Protein 5VT9 (pdb70)

Organism: Toxoplasma gondii (NCBI:txid5811)

InterPro domains:
  IPR002048 EF-hand domain [PS50222] (145-180)
  IPR011992 EF-hand domain pair [SSF47473] (81-209)
  IPR049007 Myosin A tail domain interacting protein, EF-hand domain [PF21550] (72-142)
  IPR050230 Calmodulin/Myosin light chain/Troponin C-like [PTHR23048] (75-210)

Nearest PDB structures (foldseek):
  6tj5-assembly1_B  TM=9.692E-01  e=8.891E-22  Toxoplasma gondii
  6tj7-assembly1_B  TM=9.862E-01  e=6.949E-21  Toxoplasma gondii
  4r1e-assembly1_A  TM=9.480E-01  e=4.389E-13  Plasmodium falciparum 3D7
  6zn3-assembly2_E  TM=9.288E-01  e=8.035E-13  Plasmodium falciparum 3D7
  8a12-assembly1_B  TM=9.517E-01  e=3.229E-12  Plasmodium falciparum 3D7

CATH classification: 1.10.238.10 (+1 more: 1.10.238.10)

Radius of gyration: 21.49 Å; Cα contacts (8 Å, |Δi|>4): 483; chains: 4; bounding box: 43×40×65 Å

Sequence (331 aa):
MVEADEMYARFNARASGGKVSTGDAMILARQLGLAPSYADKQAFEEKSGDNLDYASFQKFVGTSTHPEDNIEDLVEAFAYFDVSKHGYLTRKQMGNILMTYGEPLTTEEFNALAAEYFTSDQIDYRQFCKAMLEKKTPFIIRAQAHIRRHLVDNNVSPATVQPAALEEMVEADEMYARFNARASGGKVSTGDAMILARQLGLAPSYADKQAFEEKSGDNLDYASFQKFVGTSTHPEDNIEDLVEAFAYFDVSKHGYLTRKQMGNILMTYGEPLTTEEFNALAAEYFTSDQIDYRQFCKAMLEATPFIIRAQAHIRRHLVDNNVSPATVQPA

B-factor: mean 26.99, std 10.69, range [11.88, 78.57]

Structure (mmCIF, N/CA/C/O backbone):
data_5VT9
#
_entry.id   5VT9
#
_cell.length_a   40.990
_cell.length_b   64.390
_cell.length_c   65.150
_cell.angle_alpha   90.00
_cell.angle_beta   97.72
_cell.angle_gamma   90.00
#
_symmetry.space_group_name_H-M   'P 1 21 1'
#
loop_
_entity.id
_entity.type
_entity.pdbx_description
1 polymer 'Myosin light chain TgMLC1'
2 polymer Myosin-A
3 water water
#
loop_
_atom_site.group_PDB
_atom_site.id
_atom_site.type_symbol
_atom_site.label_atom_id
_atom_site.label_alt_id
_atom_site.label_comp_id
_atom_site.label_asym_id
_atom_site.label_entity_id
_atom_site.label_seq_id
_atom_site.pdbx_PDB_ins_code
_atom_site.Cartn_x
_atom_site.Cartn_y
_atom_site.Cartn_z
_atom_site.occupancy
_atom_site.B_iso_or_equiv
_atom_site.auth_seq_id
_atom_site.auth_comp_id
_atom_site.auth_asym_id
_atom_site.auth_atom_id
_atom_site.pdbx_PDB_model_num
ATOM 1 N N . MET A 1 16 ? 24.796 14.804 61.416 1.00 55.89 77 MET A N 1
ATOM 2 C CA . MET A 1 16 ? 24.932 15.311 62.778 1.00 46.36 77 MET A CA 1
ATOM 3 C C . MET A 1 16 ? 25.014 14.154 63.767 1.00 51.13 77 MET A C 1
ATOM 4 O O . MET A 1 16 ? 24.661 13.020 63.446 1.00 55.67 77 MET A O 1
ATOM 9 N N . VAL A 1 17 ? 25.485 14.457 64.972 1.00 53.39 78 VAL A N 1
ATOM 10 C CA . VAL A 1 17 ? 25.600 13.480 66.049 1.00 35.22 78 VAL A CA 1
ATOM 11 C C . VAL A 1 17 ? 24.227 13.021 66.525 1.00 29.44 78 VAL A C 1
ATOM 12 O O . VAL A 1 17 ? 23.208 13.445 65.985 1.00 30.04 78 VAL A O 1
ATOM 16 N N . GLU A 1 18 ? 24.197 12.165 67.540 1.00 30.04 79 GLU A N 1
ATOM 17 C CA . GLU A 1 18 ? 22.929 11.726 68.106 1.00 27.93 79 GLU A CA 1
ATOM 18 C C . GLU A 1 18 ? 22.385 12.774 69.077 1.00 28.06 79 GLU A C 1
ATOM 19 O O . GLU A 1 18 ? 22.974 13.032 70.128 1.00 22.16 79 GLU A O 1
ATOM 25 N N . ALA A 1 19 ? 21.240 13.352 68.725 1.00 24.37 80 ALA A N 1
ATOM 26 C CA . ALA A 1 19 ? 20.721 14.529 69.420 1.00 25.25 80 ALA A CA 1
ATOM 27 C C . ALA A 1 19 ? 20.426 14.324 70.909 1.00 25.59 80 ALA A C 1
ATOM 28 O O . ALA A 1 19 ? 20.740 15.200 71.715 1.00 23.54 80 ALA A O 1
ATOM 30 N N . ASP A 1 20 ? 19.826 13.203 71.301 1.00 24.90 81 ASP A N 1
ATOM 31 C CA . ASP A 1 20 ? 19.493 13.049 72.718 1.00 27.63 81 ASP A CA 1
ATOM 32 C C . ASP A 1 20 ? 20.751 12.783 73.537 1.00 19.61 81 ASP A C 1
ATOM 33 O O . ASP A 1 20 ? 20.805 13.152 74.699 1.00 19.53 81 ASP A O 1
ATOM 38 N N . GLU A 1 21 ? 21.769 12.176 72.931 1.00 22.05 82 GLU A N 1
ATOM 39 C CA . GLU A 1 21 ? 23.062 12.020 73.608 1.00 23.94 82 GLU A CA 1
ATOM 40 C C . GLU A 1 21 ? 23.738 13.380 73.791 1.00 21.13 82 GLU A C 1
ATOM 41 O O . GLU A 1 21 ? 24.338 13.651 74.830 1.00 18.35 82 GLU A O 1
ATOM 47 N N . MET A 1 22 ? 23.654 14.223 72.768 1.00 18.91 83 MET A N 1
ATOM 48 C CA . MET A 1 22 ? 24.206 15.575 72.837 1.00 19.39 83 MET A CA 1
ATOM 49 C C . MET A 1 22 ? 23.580 16.362 73.992 1.00 19.68 83 MET A C 1
ATOM 50 O O . MET A 1 22 ? 24.265 17.047 74.762 1.00 18.00 83 MET A O 1
ATOM 55 N N . TYR A 1 23 ? 22.263 16.249 74.102 1.00 17.76 84 TYR A N 1
ATOM 56 C CA . TYR A 1 23 ? 21.500 16.941 75.130 1.00 17.95 84 TYR A CA 1
ATOM 57 C C . TYR A 1 23 ? 21.859 16.399 76.511 1.00 16.71 84 TYR A C 1
ATOM 58 O O . TYR A 1 23 ? 22.088 17.166 77.442 1.00 16.51 84 TYR A O 1
ATOM 67 N N . ALA A 1 24 ? 21.933 15.076 76.630 1.00 14.99 85 ALA A N 1
ATOM 68 C CA . ALA A 1 24 ? 22.243 14.424 77.904 1.00 15.83 85 ALA A CA 1
ATOM 69 C C . ALA A 1 24 ? 23.634 14.783 78.421 1.00 16.83 85 ALA A C 1
ATOM 70 O O . ALA A 1 24 ? 23.821 15.044 79.613 1.00 16.55 85 ALA A O 1
ATOM 72 N N . ARG A 1 25 ? 24.610 14.788 77.524 1.00 18.13 86 ARG A N 1
ATOM 73 C CA . ARG A 1 25 ? 25.982 15.058 77.922 1.00 17.13 86 ARG A CA 1
ATOM 74 C C . ARG A 1 25 ? 26.149 16.529 78.280 1.00 16.64 86 ARG A C 1
ATOM 75 O O . ARG A 1 25 ? 26.811 16.857 79.257 1.00 15.58 86 ARG A O 1
ATOM 83 N N . PHE A 1 26 ? 25.542 17.415 77.495 1.00 14.25 87 PHE A N 1
ATOM 84 C CA . PHE A 1 26 ? 25.563 18.837 77.821 1.00 16.18 87 PHE A CA 1
ATOM 85 C C . PHE A 1 26 ? 24.954 19.096 79.202 1.00 15.41 87 PHE A C 1
ATOM 86 O O . PHE A 1 26 ? 25.526 19.809 80.019 1.00 16.48 87 PHE A O 1
ATOM 94 N N . ASN A 1 27 ? 23.783 18.530 79.454 1.00 18.17 88 ASN A N 1
ATOM 95 C CA . ASN A 1 27 ? 23.087 18.808 80.700 1.00 16.75 88 ASN A CA 1
ATOM 96 C C . ASN A 1 27 ? 23.869 18.292 81.896 1.00 15.19 88 ASN A C 1
ATOM 97 O O . ASN A 1 27 ? 23.854 18.909 82.955 1.00 15.20 88 ASN A O 1
ATOM 102 N N . ALA A 1 28 ? 24.563 17.172 81.718 1.00 15.96 89 ALA A N 1
ATOM 103 C CA . ALA A 1 28 ? 25.329 16.575 82.801 1.00 19.18 89 ALA A CA 1
ATOM 104 C C . ALA A 1 28 ? 26.619 17.348 83.073 1.00 17.47 89 ALA A C 1
ATOM 105 O O . ALA A 1 28 ? 27.127 17.317 84.187 1.00 18.60 89 ALA A O 1
ATOM 107 N N . ARG A 1 29 ? 27.136 18.047 82.062 1.00 15.16 90 ARG A N 1
ATOM 108 C CA . ARG A 1 29 ? 28.399 18.776 82.194 1.00 16.14 90 ARG A CA 1
ATOM 109 C C . ARG A 1 29 ? 28.146 20.238 82.551 1.00 15.05 90 ARG A C 1
ATOM 110 O O . ARG A 1 29 ? 29.026 20.928 83.059 1.00 16.67 90 ARG A O 1
ATOM 118 N N . ALA A 1 30 ? 26.921 20.695 82.312 1.00 15.50 91 ALA A N 1
ATOM 119 C CA . ALA A 1 30 ? 26.601 22.107 82.431 1.00 15.57 91 ALA A CA 1
ATOM 120 C C . ALA A 1 30 ? 26.538 22.585 83.880 1.00 16.33 91 ALA A C 1
ATOM 121 O O . ALA A 1 30 ? 26.237 21.827 84.805 1.00 14.15 91 ALA A O 1
ATOM 123 N N . SER A 1 31 ? 26.846 23.863 84.048 1.00 16.29 92 SER A N 1
ATOM 124 C CA . SER A 1 31 ? 26.731 24.547 85.325 1.00 20.82 92 SER A CA 1
ATOM 125 C C . SER A 1 31 ? 26.052 25.867 85.028 1.00 21.15 92 SER A C 1
ATOM 126 O O . SER A 1 31 ? 26.543 26.651 84.224 1.00 19.47 92 SER A O 1
ATOM 129 N N . GLY A 1 32 ? 24.898 26.104 85.637 1.00 22.75 93 GLY A N 1
ATOM 130 C CA . GLY A 1 32 ? 24.133 27.289 85.304 1.00 23.30 93 GLY A CA 1
ATOM 131 C C . GLY A 1 32 ? 23.684 27.264 83.852 1.00 23.10 93 GLY A C 1
ATOM 132 O O . GLY A 1 32 ? 23.522 28.307 83.220 1.00 25.37 93 GLY A O 1
ATOM 133 N N . GLY A 1 33 ? 23.511 26.063 83.312 1.00 19.97 94 GLY A N 1
ATOM 134 C CA . GLY A 1 33 ? 23.005 25.901 81.960 1.00 21.14 94 GLY A CA 1
ATOM 135 C C . GLY A 1 33 ? 24.014 26.234 80.876 1.00 20.33 94 GLY A C 1
ATOM 136 O O . GLY A 1 33 ? 23.638 26.453 79.733 1.00 21.96 94 GLY A O 1
ATOM 137 N N . LYS A 1 34 ? 25.296 26.277 81.230 1.00 16.55 95 LYS A N 1
ATOM 138 C CA . LYS A 1 34 ? 26.337 26.572 80.251 1.00 18.38 95 LYS A CA 1
ATOM 139 C C . LYS A 1 34 ? 27.529 25.640 80.421 1.00 20.56 95 LYS A C 1
ATOM 140 O O . LYS A 1 34 ? 27.738 25.073 81.495 1.00 17.78 95 LYS A O 1
ATOM 146 N N . VAL A 1 35 ? 28.278 25.444 79.340 1.00 17.53 96 VAL A N 1
ATOM 147 C CA . VA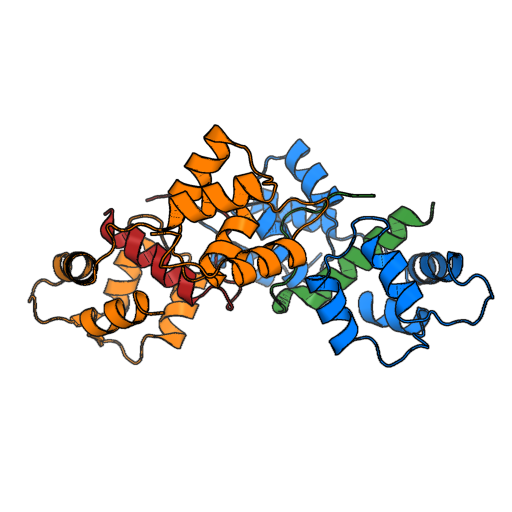L A 1 35 ? 29.545 24.731 79.401 1.00 15.21 96 VAL A CA 1
ATOM 148 C C . VAL A 1 35 ? 30.612 25.571 78.718 1.00 20.63 96 VAL A C 1
ATOM 149 O O . VAL A 1 35 ? 30.328 26.301 77.770 1.00 19.29 96 VAL A O 1
ATOM 153 N N . SER A 1 36 ? 31.844 25.470 79.198 1.00 18.95 97 SER A N 1
ATOM 154 C CA . SER A 1 36 ? 32.949 26.175 78.563 1.00 18.81 97 SER A CA 1
ATOM 155 C C . SER A 1 36 ? 33.281 25.536 77.224 1.00 18.31 97 SER A C 1
ATOM 156 O O . SER A 1 36 ? 32.912 24.395 76.959 1.00 15.47 97 SER A O 1
ATOM 159 N N . THR A 1 37 ? 33.999 26.271 76.386 1.00 17.70 98 THR A N 1
ATOM 160 C CA . THR A 1 37 ? 34.402 25.741 75.094 1.00 19.45 98 THR A CA 1
ATOM 161 C C . THR A 1 37 ? 35.399 24.610 75.302 1.00 18.57 98 THR A C 1
ATOM 162 O O . THR A 1 37 ? 35.490 23.705 74.482 1.00 19.50 98 THR A O 1
ATOM 166 N N . GLY A 1 38 ? 36.125 24.651 76.418 1.00 17.32 99 GLY A N 1
ATOM 167 C CA . GLY A 1 38 ? 37.026 23.569 76.774 1.00 18.34 99 GLY A CA 1
ATOM 168 C C . GLY A 1 38 ? 36.258 22.275 76.990 1.00 16.77 99 GLY A C 1
ATOM 169 O O . GLY A 1 38 ? 36.642 21.207 76.498 1.00 16.91 99 GLY A O 1
ATOM 170 N N . ASP A 1 39 ? 35.148 22.364 77.712 1.00 15.43 100 ASP A N 1
ATOM 171 C CA . ASP A 1 39 ? 34.289 21.205 77.893 1.00 15.31 100 ASP A CA 1
ATOM 172 C C . ASP A 1 39 ? 33.549 20.863 76.605 1.00 14.25 100 ASP A C 1
ATOM 173 O O . ASP A 1 39 ? 33.295 19.695 76.330 1.00 14.72 100 ASP A O 1
ATOM 178 N N . ALA A 1 40 ? 33.207 21.873 75.814 1.00 14.40 101 ALA A N 1
ATOM 179 C CA . ALA A 1 40 ? 32.543 21.619 74.543 1.00 15.66 101 ALA A CA 1
ATOM 180 C C . ALA A 1 40 ? 33.421 20.731 73.668 1.00 15.84 101 ALA A C 1
ATOM 181 O O . ALA A 1 40 ? 32.917 19.858 72.965 1.00 15.16 101 ALA A O 1
ATOM 183 N N . MET A 1 41 ? 34.734 20.944 73.734 1.00 16.45 102 MET A N 1
ATOM 184 C CA . MET A 1 41 ? 35.693 20.121 72.986 1.00 15.34 102 MET A CA 1
ATOM 185 C C . MET A 1 41 ? 35.637 18.663 73.408 1.00 15.03 102 MET A C 1
ATOM 186 O O . MET A 1 41 ? 35.610 17.765 72.568 1.00 16.03 102 MET A O 1
ATOM 191 N N . ILE A 1 42 ? 35.637 18.432 74.718 1.00 13.60 103 ILE A N 1
ATOM 192 C CA . ILE A 1 42 ? 35.543 17.080 75.255 1.00 13.81 103 ILE A CA 1
ATOM 193 C C . ILE A 1 42 ? 34.225 16.400 74.871 1.00 14.65 103 ILE A C 1
ATOM 194 O O . ILE A 1 42 ? 34.223 15.259 74.397 1.00 15.38 103 ILE A O 1
ATOM 199 N N . LEU A 1 43 ? 33.104 17.080 75.086 1.00 13.91 104 LEU A N 1
ATOM 200 C CA . LEU A 1 43 ? 31.804 16.488 74.762 1.00 13.14 104 LEU A CA 1
ATOM 201 C C . LEU A 1 43 ? 31.688 16.162 73.275 1.00 13.35 104 LEU A C 1
ATOM 202 O O . LEU A 1 43 ? 31.173 15.110 72.904 1.00 13.94 104 LEU A O 1
ATOM 207 N N . ALA A 1 44 ? 32.180 17.053 72.427 1.00 14.57 105 ALA A N 1
ATOM 208 C CA . ALA A 1 44 ? 32.159 16.807 70.986 1.00 12.59 105 ALA A CA 1
ATOM 209 C C . ALA A 1 44 ? 32.900 15.511 70.650 1.00 15.56 105 ALA A C 1
ATOM 210 O O . ALA A 1 44 ? 32.438 14.715 69.832 1.00 15.54 105 ALA A O 1
ATOM 212 N N . ARG A 1 45 ? 34.044 15.292 71.292 1.00 14.30 106 ARG A N 1
ATOM 213 C CA . ARG A 1 45 ? 34.812 14.066 71.086 1.00 17.35 106 ARG A CA 1
ATOM 214 C C . ARG A 1 45 ? 34.024 12.862 71.562 1.00 16.73 106 ARG A C 1
ATOM 215 O O . ARG A 1 45 ? 33.989 11.826 70.900 1.00 18.90 106 ARG A O 1
ATOM 223 N N . GLN A 1 46 ? 33.373 13.005 72.708 1.00 15.74 107 GLN A N 1
ATOM 224 C CA . GLN A 1 46 ? 32.593 11.915 73.262 1.00 14.67 107 GLN A CA 1
ATOM 225 C C . GLN A 1 46 ? 31.435 11.579 72.329 1.00 15.08 107 GLN A C 1
ATOM 226 O O . GLN A 1 46 ? 31.051 10.422 72.193 1.00 19.33 107 GLN A O 1
ATOM 232 N N . LEU A 1 47 ? 30.916 12.600 71.662 1.00 15.00 108 LEU A N 1
ATOM 233 C CA . LEU A 1 47 ? 29.814 12.426 70.723 1.00 17.52 108 LEU A CA 1
ATOM 234 C C . LEU A 1 47 ? 30.265 11.819 69.400 1.00 20.18 108 LEU A C 1
ATOM 235 O O . LEU A 1 47 ? 29.427 11.498 68.552 1.00 17.68 108 LEU A O 1
ATOM 240 N N . GLY A 1 48 ? 31.578 11.677 69.224 1.00 20.00 109 GLY A N 1
ATOM 241 C CA . GLY A 1 48 ? 32.138 11.044 68.038 1.00 17.51 109 GLY A CA 1
ATOM 242 C C . GLY A 1 48 ? 32.732 11.988 67.007 1.00 20.90 109 GLY A C 1
ATOM 243 O O . GLY A 1 48 ? 32.998 11.570 65.883 1.00 20.31 109 GLY A O 1
ATOM 244 N N . LEU A 1 49 ? 32.957 13.246 67.376 1.00 17.89 110 LEU A N 1
ATOM 245 C CA . LEU A 1 49 ? 33.573 14.205 66.463 1.00 15.69 110 LEU A CA 1
ATOM 246 C C . LEU A 1 49 ? 35.031 14.482 66.790 1.00 16.71 110 LEU A C 1
ATOM 247 O O . LEU A 1 49 ? 35.511 14.148 67.867 1.00 17.35 110 LEU A O 1
ATOM 252 N N . ALA A 1 50 ? 35.714 15.115 65.842 1.00 16.79 111 ALA A N 1
ATOM 253 C CA . ALA A 1 50 ? 37.128 15.446 65.980 1.00 18.09 111 ALA A CA 1
ATOM 254 C C . ALA A 1 50 ? 37.365 16.928 65.741 1.00 15.53 111 ALA A C 1
ATOM 255 O O . ALA A 1 50 ? 37.970 17.304 64.736 1.00 15.42 111 ALA A O 1
ATOM 257 N N . PRO A 1 51 ? 36.892 17.781 66.671 1.00 16.09 112 PRO A N 1
ATOM 258 C CA . PRO A 1 51 ? 37.218 19.207 66.612 1.00 15.27 112 PRO A CA 1
ATOM 259 C C . PRO A 1 51 ? 38.711 19.452 66.762 1.00 15.90 112 PRO A C 1
ATOM 260 O O . PRO A 1 51 ? 39.365 18.760 67.546 1.00 16.79 112 PRO A O 1
ATOM 264 N N . SER A 1 52 ? 39.237 20.424 66.027 1.00 16.78 113 SER A N 1
ATOM 265 C CA . SER A 1 52 ? 40.617 20.862 66.205 1.00 18.32 113 SER A CA 1
ATOM 266 C C . SER A 1 52 ? 40.644 22.003 67.220 1.00 19.31 113 SER A C 1
ATOM 267 O O . SER A 1 52 ? 39.612 22.600 67.521 1.00 18.32 113 SER A O 1
ATOM 270 N N . TYR A 1 53 ? 41.814 22.300 67.767 1.00 16.69 114 TYR A N 1
ATOM 271 C CA . TYR A 1 53 ? 41.946 23.458 68.632 1.00 15.39 114 TYR A CA 1
ATOM 272 C C . TYR A 1 53 ? 41.689 24.747 67.846 1.00 19.17 114 TYR A C 1
ATOM 273 O O . TYR A 1 53 ? 41.229 25.741 68.405 1.00 20.77 114 TYR A O 1
ATOM 282 N N . ALA A 1 54 ? 41.956 24.724 66.545 1.00 19.85 115 ALA A N 1
ATOM 283 C CA . ALA A 1 54 ? 41.646 25.868 65.699 1.00 22.09 115 ALA A CA 1
ATOM 284 C C . ALA A 1 54 ? 40.137 26.092 65.648 1.00 21.45 115 ALA A C 1
ATOM 285 O O . ALA A 1 54 ? 39.679 27.233 65.613 1.00 21.53 115 ALA A O 1
ATOM 287 N N . ASP A 1 55 ? 39.372 25.003 65.653 1.00 18.96 116 ASP A N 1
ATOM 288 C CA . ASP A 1 55 ? 37.909 25.094 65.679 1.00 19.50 116 ASP A CA 1
ATOM 289 C C . ASP A 1 55 ? 37.453 25.753 66.974 1.00 21.28 116 ASP A C 1
ATOM 290 O O . ASP A 1 55 ? 36.497 26.532 66.990 1.00 20.99 116 ASP A O 1
ATOM 295 N N . LYS A 1 56 ? 38.132 25.408 68.065 1.00 21.07 117 LYS A N 1
ATOM 296 C CA . LYS A 1 56 ? 37.833 25.965 69.375 1.00 18.28 117 LYS A CA 1
ATOM 297 C C . LYS A 1 56 ? 38.102 27.463 69.399 1.00 22.27 117 LYS A C 1
ATOM 298 O O . LYS A 1 56 ? 37.277 28.245 69.863 1.00 24.49 117 LYS A O 1
ATOM 304 N N . GLN A 1 57 ? 39.262 27.858 68.893 1.00 22.12 118 GLN A N 1
ATOM 305 C CA . GLN A 1 57 ? 39.641 29.262 68.887 1.00 26.02 118 GLN A CA 1
ATOM 306 C C . GLN A 1 57 ? 38.717 30.064 67.978 1.00 26.21 118 GLN A C 1
ATOM 307 O O . GLN A 1 57 ? 38.312 31.173 68.324 1.00 27.14 118 GLN A O 1
ATOM 313 N N . ALA A 1 58 ? 38.387 29.492 66.822 1.00 23.15 119 ALA A N 1
ATOM 314 C CA . ALA A 1 58 ? 37.525 30.149 65.851 1.00 22.89 119 ALA A CA 1
ATOM 315 C C . ALA A 1 58 ? 36.171 30.437 66.477 1.00 26.39 119 ALA A C 1
ATOM 316 O O . ALA A 1 58 ? 35.634 31.533 66.344 1.00 26.24 119 ALA A O 1
ATOM 318 N N . PHE A 1 59 ? 35.633 29.444 67.175 1.00 22.60 120 PHE A N 1
ATOM 319 C CA . PHE A 1 59 ? 34.325 29.570 67.794 1.00 23.52 120 PHE A CA 1
ATOM 320 C C . PHE A 1 59 ? 34.327 30.554 68.959 1.00 26.44 120 PHE A C 1
ATOM 321 O O . PHE A 1 59 ? 33.359 31.284 69.172 1.00 28.26 120 PHE A O 1
ATOM 329 N N . GLU A 1 60 ? 35.406 30.559 69.728 1.00 26.13 121 GLU A N 1
ATOM 330 C CA . GLU A 1 60 ? 35.529 31.487 70.843 1.00 26.83 121 GLU A CA 1
ATOM 331 C C . GLU A 1 60 ? 35.546 32.926 70.340 1.00 32.21 121 GLU A C 1
ATOM 332 O O . GLU A 1 60 ? 34.941 33.801 70.948 1.00 29.69 121 GLU A O 1
ATOM 338 N N . GLU A 1 61 ? 36.230 33.168 69.226 1.00 34.07 122 GLU A N 1
ATOM 339 C CA . GLU A 1 61 ? 36.292 34.516 68.669 1.00 36.17 122 GLU A CA 1
ATOM 340 C C . GLU A 1 61 ? 34.926 34.931 68.130 1.00 33.47 122 GLU A C 1
ATOM 341 O O . GLU A 1 61 ? 34.570 36.106 68.147 1.00 38.43 122 GLU A O 1
ATOM 347 N N . LYS A 1 62 ? 34.156 33.944 67.686 1.00 29.06 123 LYS A N 1
ATOM 348 C CA . LYS A 1 62 ? 32.819 34.165 67.159 1.00 29.64 123 LYS A CA 1
ATOM 349 C C . LYS A 1 62 ? 31.753 34.303 68.253 1.00 35.84 123 LYS A C 1
ATOM 350 O O . LYS A 1 62 ? 30.914 35.203 68.185 1.00 36.86 123 LYS A O 1
ATOM 356 N N . SER A 1 63 ? 31.793 33.424 69.258 1.00 32.71 124 SER A N 1
ATOM 357 C CA . SER A 1 63 ? 30.672 33.275 70.194 1.00 33.65 124 SER A CA 1
ATOM 358 C C . SER A 1 63 ? 31.049 33.205 71.678 1.00 30.12 124 SER A C 1
ATOM 359 O O . SER A 1 63 ? 30.199 32.909 72.518 1.00 35.66 124 SER A O 1
ATOM 362 N N . GLY A 1 64 ? 32.304 33.474 72.011 1.00 28.90 125 GLY A N 1
ATOM 363 C CA . GLY A 1 64 ? 32.723 33.473 73.403 1.00 29.88 125 GLY A CA 1
ATOM 364 C C . GLY A 1 64 ? 33.075 32.079 73.895 1.00 30.40 125 GLY A C 1
ATOM 365 O O . GLY A 1 64 ? 33.009 31.111 73.135 1.00 29.43 125 GLY A O 1
ATOM 366 N N . ASP A 1 65 ? 33.449 31.969 75.165 1.00 30.69 126 ASP A N 1
ATOM 367 C CA . ASP A 1 65 ? 33.930 30.697 75.694 1.00 25.57 126 ASP A CA 1
ATOM 368 C C . ASP A 1 65 ? 32.971 30.079 76.710 1.00 25.29 126 ASP A C 1
ATOM 369 O O . ASP A 1 65 ? 33.347 29.148 77.413 1.00 26.57 126 ASP A O 1
ATOM 374 N N . ASN A 1 66 ? 31.747 30.600 76.783 1.00 24.38 127 ASN A N 1
ATOM 375 C CA . ASN A 1 66 ? 30.696 30.021 77.630 1.00 25.45 127 ASN A CA 1
ATOM 376 C C . ASN A 1 66 ? 29.378 29.830 76.879 1.00 24.94 127 ASN A C 1
ATOM 377 O O . ASN A 1 66 ? 28.681 30.792 76.563 1.00 28.43 127 ASN A O 1
ATOM 382 N N . LEU A 1 67 ? 29.035 28.569 76.630 1.00 23.20 128 LEU A N 1
ATOM 383 C CA . LEU A 1 67 ? 27.976 28.210 75.694 1.00 22.21 128 LEU A CA 1
ATOM 384 C C . LEU A 1 67 ? 26.710 27.695 76.362 1.00 23.23 128 LEU A C 1
ATOM 385 O O . LEU A 1 67 ? 26.764 26.755 77.155 1.00 22.07 128 LEU A O 1
ATOM 390 N N . ASP A 1 68 ? 25.569 28.284 76.014 1.00 21.66 129 ASP A N 1
ATOM 391 C CA . ASP A 1 68 ? 24.287 27.674 76.337 1.00 22.91 129 ASP A CA 1
ATOM 392 C C . ASP A 1 68 ? 24.082 26.526 75.355 1.00 18.97 129 ASP A C 1
ATOM 393 O O . ASP A 1 68 ? 24.927 26.296 74.496 1.00 19.31 129 ASP A O 1
ATOM 398 N N . TYR A 1 69 ? 22.987 25.791 75.476 1.00 19.27 130 TYR A N 1
ATOM 399 C CA . TYR A 1 69 ? 22.849 24.568 74.692 1.00 20.36 130 TYR A CA 1
ATOM 400 C C . TYR A 1 69 ? 22.775 24.859 73.194 1.00 21.82 130 TYR A C 1
ATOM 401 O O . TYR A 1 69 ? 23.321 24.103 72.392 1.00 19.44 130 TYR A O 1
ATOM 410 N N . ALA A 1 70 ? 22.125 25.959 72.826 1.00 18.30 131 ALA A N 1
ATOM 411 C CA . ALA A 1 70 ? 22.002 26.340 71.423 1.00 21.05 131 ALA A CA 1
ATOM 412 C C . ALA A 1 70 ? 23.371 26.590 70.797 1.00 20.99 131 ALA A C 1
ATOM 413 O O . ALA A 1 70 ? 23.648 26.156 69.670 1.00 21.81 131 ALA A O 1
ATOM 415 N N . SER A 1 71 ? 24.225 27.298 71.524 1.00 21.33 132 SER A N 1
ATOM 416 C CA . SER A 1 71 ? 25.564 27.600 71.026 1.00 21.18 132 SER A CA 1
ATOM 417 C C . SER A 1 71 ? 26.435 26.355 71.038 1.00 21.33 132 SER A C 1
ATOM 418 O O . SER A 1 71 ? 27.283 26.195 70.171 1.00 20.82 132 SER A O 1
ATOM 421 N N . PHE A 1 72 ? 26.230 25.478 72.018 1.00 21.44 133 PHE A N 1
ATOM 422 C CA . PHE A 1 72 ? 26.927 24.196 72.038 1.00 19.84 133 PHE A CA 1
ATOM 423 C C . PHE A 1 72 ? 26.579 23.376 70.793 1.00 21.79 133 PHE A C 1
ATOM 424 O O . PHE A 1 72 ? 27.462 22.809 70.148 1.00 20.03 133 PHE A O 1
ATOM 432 N N . GLN A 1 73 ? 25.295 23.317 70.450 1.00 17.97 134 GLN A N 1
ATOM 433 C CA . GLN A 1 73 ? 24.869 22.621 69.236 1.00 22.49 134 GLN A CA 1
ATOM 434 C C . GLN A 1 73 ? 25.567 23.176 68.012 1.00 16.87 134 GLN A C 1
ATOM 435 O O . GLN A 1 73 ? 25.927 22.430 67.104 1.00 21.53 134 GLN A O 1
ATOM 441 N N . LYS A 1 74 ? 25.743 24.491 67.981 1.00 19.87 135 LYS A N 1
ATOM 442 C CA . LYS A 1 74 ? 26.365 25.138 66.835 1.00 21.98 135 LYS A CA 1
ATOM 443 C C . LYS A 1 74 ? 27.848 24.783 66.779 1.00 26.94 135 LYS A C 1
ATOM 444 O O . LYS A 1 74 ? 28.400 24.557 65.702 1.00 22.82 135 LYS A O 1
ATOM 450 N N . PHE A 1 75 ? 28.492 24.722 67.941 1.00 20.93 136 PHE A N 1
ATOM 451 C CA . PHE A 1 75 ? 29.908 24.374 67.985 1.00 22.65 136 PHE A CA 1
ATOM 452 C C . PHE A 1 75 ? 30.124 22.945 67.508 1.00 22.30 136 PHE A C 1
ATOM 453 O O . PHE A 1 75 ? 31.053 22.666 66.741 1.00 25.95 136 PHE A O 1
ATOM 461 N N . VAL A 1 76 ? 29.282 22.039 67.991 1.00 19.15 137 VAL A N 1
ATOM 462 C CA . VAL A 1 76 ? 29.331 20.650 67.561 1.00 20.88 137 VAL A CA 1
ATOM 463 C C . VAL A 1 76 ? 29.178 20.601 66.032 1.00 28.55 137 VAL A C 1
ATOM 464 O O . VAL A 1 76 ? 29.883 19.854 65.346 1.00 19.44 137 VAL A O 1
ATOM 468 N N . GLY A 1 77 ? 28.278 21.430 65.508 1.00 24.29 138 GLY A N 1
ATOM 469 C CA . GLY A 1 77 ? 28.122 21.599 64.072 1.00 25.95 138 GLY A CA 1
ATOM 470 C C . GLY A 1 77 ? 29.411 21.924 63.323 1.00 24.72 138 GLY A C 1
ATOM 471 O O . GLY A 1 77 ? 29.740 21.275 62.328 1.00 31.29 138 GLY A O 1
ATOM 472 N N . THR A 1 78 ? 30.152 22.923 63.791 1.00 29.30 139 THR A N 1
ATOM 473 C CA . THR A 1 78 ? 31.388 23.331 63.115 1.00 27.86 139 THR A CA 1
ATOM 474 C C . THR A 1 78 ? 32.495 22.288 63.252 1.00 29.49 139 THR A C 1
ATOM 475 O O . THR A 1 78 ? 33.558 22.420 62.637 1.00 28.75 139 THR A O 1
ATOM 479 N N . SER A 1 79 ? 32.249 21.257 64.054 1.00 23.63 140 SER A N 1
ATOM 480 C CA . SER A 1 79 ? 33.261 20.255 64.358 1.00 27.87 140 SER A CA 1
ATOM 481 C C . SER A 1 79 ? 33.058 18.964 63.565 1.00 25.40 140 SER A C 1
ATOM 482 O O . SER A 1 79 ? 33.814 18.011 63.733 1.00 24.62 140 SER A O 1
ATOM 485 N N . THR A 1 80 ? 32.052 18.935 62.690 1.00 22.03 141 THR A N 1
ATOM 486 C CA . THR A 1 80 ? 31.703 17.705 61.978 1.00 18.90 141 THR A CA 1
ATOM 487 C C . THR A 1 80 ? 32.724 17.314 60.904 1.00 17.75 141 THR A C 1
ATOM 488 O O . THR A 1 80 ? 32.934 16.131 60.657 1.00 22.58 141 THR A O 1
ATOM 492 N N . HIS A 1 81 ? 33.329 18.310 60.268 1.00 19.77 142 HIS A N 1
ATOM 493 C CA . HIS A 1 81 ? 34.331 18.098 59.216 1.00 20.74 142 HIS A CA 1
ATOM 494 C C . HIS A 1 81 ? 33.992 16.960 58.252 1.00 23.21 142 HIS A C 1
ATOM 495 O O . HIS A 1 81 ? 34.751 16.005 58.117 1.00 20.87 142 HIS A O 1
ATOM 502 N N . PRO A 1 82 ? 32.853 17.071 57.558 1.00 22.07 143 PRO A N 1
ATOM 503 C CA . PRO A 1 82 ? 32.456 16.043 56.587 1.00 22.44 143 PRO A CA 1
ATOM 504 C C . PRO A 1 82 ? 33.494 15.847 55.477 1.00 24.70 143 PRO A C 1
ATOM 505 O O . PRO A 1 82 ? 33.495 14.819 54.804 1.00 28.57 143 PRO A O 1
ATOM 509 N N . GLU A 1 83 ? 34.381 16.821 55.308 1.00 25.17 144 GLU A N 1
ATOM 510 C CA . GLU A 1 83 ? 35.397 16.756 54.260 1.00 29.50 144 GLU A CA 1
ATOM 511 C C . GLU A 1 83 ? 36.537 15.780 54.586 1.00 27.45 144 GLU A C 1
ATOM 512 O O . GLU A 1 83 ? 37.343 15.461 53.712 1.00 25.70 144 GLU A O 1
ATOM 518 N N . ASP A 1 84 ? 36.613 15.324 55.838 1.00 24.34 145 ASP A N 1
ATOM 519 C CA . ASP A 1 84 ? 37.619 14.334 56.233 1.00 23.75 145 ASP A CA 1
ATOM 520 C C . ASP A 1 84 ? 37.599 13.133 55.295 1.00 24.04 145 ASP A C 1
ATOM 521 O O . ASP A 1 84 ? 36.547 12.562 55.023 1.00 22.21 145 ASP A O 1
ATOM 526 N N . ASN A 1 85 ? 38.779 12.760 54.812 1.00 22.19 146 ASN A N 1
ATOM 527 C CA . ASN A 1 85 ? 38.924 11.686 53.838 1.00 25.14 146 ASN A CA 1
ATOM 528 C C . ASN A 1 85 ? 40.209 10.914 54.087 1.00 22.22 146 ASN A C 1
ATOM 529 O O . ASN A 1 85 ? 41.259 11.508 54.306 1.00 22.81 146 ASN A O 1
ATOM 534 N N . ILE A 1 86 ? 40.128 9.589 54.057 1.00 20.30 147 ILE A N 1
ATOM 535 C CA . ILE A 1 86 ? 41.279 8.769 54.388 1.00 27.30 147 ILE A CA 1
ATOM 536 C C . ILE A 1 86 ? 42.483 9.105 53.501 1.00 26.89 147 ILE A C 1
ATOM 537 O O . ILE A 1 86 ? 43.620 9.110 53.967 1.00 24.34 147 ILE A O 1
ATOM 542 N N . GLU A 1 87 ? 42.245 9.424 52.234 1.00 25.05 148 GLU A N 1
ATOM 543 C CA . GLU A 1 87 ? 43.356 9.647 51.323 1.00 28.36 148 GLU A CA 1
ATOM 544 C C . GLU A 1 87 ? 44.117 10.921 51.666 1.00 27.00 148 GLU A C 1
ATOM 545 O O . GLU A 1 87 ? 45.339 10.949 51.583 1.00 24.89 148 GLU A O 1
ATOM 551 N N . ASP A 1 88 ? 43.410 11.967 52.073 1.00 21.98 149 ASP A N 1
ATOM 552 C CA . ASP A 1 88 ? 44.080 13.181 52.509 1.00 23.34 149 ASP A CA 1
ATOM 553 C C . ASP A 1 88 ? 44.965 12.920 53.738 1.00 24.71 149 ASP A C 1
ATOM 554 O O . ASP A 1 88 ? 46.075 13.444 53.826 1.00 24.56 149 ASP A O 1
ATOM 559 N N . LEU A 1 89 ? 44.485 12.111 54.683 1.00 25.29 150 LEU A N 1
ATOM 560 C CA . LEU A 1 89 ? 45.288 11.806 55.875 1.00 26.47 150 LEU A CA 1
ATOM 561 C C . LEU A 1 89 ? 46.482 10.912 55.533 1.00 23.93 150 LEU A C 1
ATOM 562 O O . LEU A 1 89 ? 47.614 11.185 55.939 1.00 25.27 150 LEU A O 1
ATOM 567 N N . VAL A 1 90 ? 46.226 9.834 54.800 1.00 25.85 151 VAL A N 1
ATOM 568 C CA . VAL A 1 90 ? 47.288 8.900 54.436 1.00 29.10 151 VAL A CA 1
ATOM 569 C C . VAL A 1 90 ? 48.415 9.614 53.700 1.00 28.02 151 VAL A C 1
ATOM 570 O O . VAL A 1 90 ? 49.593 9.359 53.962 1.00 27.09 151 VAL A O 1
ATOM 574 N N . GLU A 1 91 ? 48.058 10.520 52.795 1.00 28.21 152 GLU A N 1
ATOM 575 C CA . GLU A 1 91 ? 49.055 11.185 51.965 1.00 32.11 152 GLU A CA 1
ATOM 576 C C . GLU A 1 91 ? 49.795 12.275 52.741 1.00 29.38 152 GLU A C 1
ATOM 577 O O . GLU A 1 91 ? 50.885 12.683 52.352 1.00 25.35 152 GLU A O 1
ATOM 583 N N . ALA A 1 92 ? 49.211 12.739 53.841 1.00 27.68 153 ALA A N 1
ATOM 584 C CA . ALA A 1 92 ? 49.903 13.692 54.706 1.00 26.39 153 ALA A CA 1
ATOM 585 C C . ALA A 1 92 ? 51.080 12.997 55.391 1.00 26.73 153 ALA A C 1
ATOM 586 O O . ALA A 1 92 ? 52.165 13.563 55.528 1.00 26.08 153 ALA A O 1
ATOM 588 N N . PHE A 1 93 ? 50.860 11.756 55.807 1.00 20.35 154 PHE A N 1
ATOM 589 C CA . PHE A 1 93 ? 51.915 10.957 56.402 1.00 23.17 154 PHE A CA 1
ATOM 590 C C . PHE A 1 93 ? 52.916 10.473 55.362 1.00 23.51 154 PHE A C 1
ATOM 591 O O . PHE A 1 93 ? 54.115 10.418 55.636 1.00 21.31 154 PHE A O 1
ATOM 599 N N . ALA A 1 94 ? 52.418 10.138 54.177 1.00 22.71 155 ALA A N 1
ATOM 600 C CA . ALA A 1 94 ? 53.256 9.662 53.077 1.00 23.08 155 ALA A CA 1
ATOM 601 C C . ALA A 1 94 ? 54.327 10.679 52.706 1.00 25.43 155 ALA A C 1
ATOM 602 O O . ALA A 1 94 ? 55.432 10.311 52.306 1.00 26.02 155 ALA A O 1
ATOM 604 N N . TYR A 1 95 ? 53.984 11.958 52.831 1.00 25.75 156 TYR A N 1
ATOM 605 C CA . TYR A 1 95 ? 54.908 13.054 52.556 1.00 27.05 156 TYR A CA 1
ATOM 606 C C . TYR A 1 95 ? 56.219 12.908 53.323 1.00 27.82 156 TYR A C 1
ATOM 607 O O . TYR A 1 95 ? 57.289 13.253 52.809 1.00 28.11 156 TYR A O 1
ATOM 616 N N . PHE A 1 96 ? 56.132 12.382 54.542 1.00 23.23 157 PHE A N 1
ATOM 617 C CA . PHE A 1 96 ? 57.302 12.181 55.393 1.00 27.22 157 PHE A CA 1
ATOM 618 C C . PHE A 1 96 ? 57.929 10.808 55.199 1.00 27.21 157 PHE A C 1
ATOM 619 O O . PHE A 1 96 ? 58.994 10.523 55.751 1.00 27.30 157 PHE A O 1
ATOM 627 N N . ASP A 1 97 ? 57.260 9.954 54.434 1.00 25.62 158 ASP A N 1
ATOM 628 C CA . ASP A 1 97 ? 57.815 8.651 54.088 1.00 23.30 158 ASP A CA 1
ATOM 629 C C . ASP A 1 97 ? 58.873 8.876 53.011 1.00 28.79 158 ASP A C 1
ATOM 630 O O . ASP A 1 97 ? 58.654 8.571 51.840 1.00 25.65 158 ASP A O 1
ATOM 635 N N . VAL A 1 98 ? 60.003 9.438 53.437 1.00 31.04 159 VAL A N 1
ATOM 636 C CA . VAL A 1 98 ? 61.094 9.848 52.554 1.00 38.48 159 VAL A CA 1
ATOM 637 C C . VAL A 1 98 ? 61.502 8.749 51.571 1.00 37.79 159 VAL A C 1
ATOM 638 O O . VAL A 1 98 ? 61.599 8.985 50.367 1.00 39.98 159 VAL A O 1
ATOM 642 N N . SER A 1 99 ? 61.736 7.550 52.095 1.00 39.60 160 SER A N 1
ATOM 643 C CA . SER A 1 99 ? 62.204 6.433 51.281 1.00 39.60 160 SER A CA 1
ATOM 644 C C . SER A 1 99 ? 61.061 5.560 50.762 1.00 36.43 160 SER A C 1
ATOM 645 O O . SER A 1 99 ? 61.297 4.458 50.270 1.00 38.76 160 SER A O 1
ATOM 648 N N . LYS A 1 100 ? 59.832 6.060 50.863 1.00 32.31 161 LYS A N 1
ATOM 649 C CA . LYS A 1 100 ? 58.653 5.372 50.327 1.00 31.33 161 LYS A CA 1
ATOM 650 C C . LYS A 1 100 ? 58.567 3.900 50.740 1.00 32.90 161 LYS A C 1
ATOM 651 O O . LYS A 1 100 ? 58.402 3.018 49.896 1.00 30.83 161 LYS A O 1
ATOM 657 N N . HIS A 1 101 ? 58.681 3.638 52.038 1.00 30.12 162 HIS A N 1
ATOM 658 C CA . HIS A 1 101 ? 58.578 2.277 52.559 1.00 29.04 162 HIS A CA 1
ATOM 659 C C . HIS A 1 101 ? 57.133 1.800 52.686 1.00 29.48 162 HIS A C 1
ATOM 660 O O . HIS A 1 101 ? 56.872 0.598 52.716 1.00 30.16 162 HIS A O 1
ATOM 667 N N . GLY A 1 102 ? 56.200 2.739 52.794 1.00 21.91 163 GLY A N 1
ATOM 668 C CA . GLY A 1 102 ? 54.820 2.398 53.094 1.00 26.19 163 GLY A CA 1
ATOM 669 C C . GLY A 1 102 ? 54.536 2.333 54.587 1.00 28.92 163 GLY A C 1
ATOM 670 O O . GLY A 1 102 ? 53.398 2.098 55.008 1.00 28.11 163 GLY A O 1
ATOM 671 N N . TYR A 1 103 ? 55.575 2.540 55.390 1.00 26.72 164 TYR A N 1
ATOM 672 C CA . TYR A 1 103 ? 55.431 2.605 56.844 1.00 25.11 164 TYR A CA 1
ATOM 673 C C . TYR A 1 103 ? 56.292 3.732 57.400 1.00 27.17 164 TYR A C 1
ATOM 674 O O . TYR A 1 103 ? 57.175 4.249 56.710 1.00 22.14 164 TYR A O 1
ATOM 683 N N . LEU A 1 104 ? 56.029 4.101 58.652 1.00 28.41 165 LEU A N 1
ATOM 684 C CA . LEU A 1 104 ? 56.869 5.046 59.375 1.00 24.25 165 LEU A CA 1
ATOM 685 C C . LEU A 1 104 ? 57.322 4.429 60.694 1.00 25.14 165 LEU A C 1
ATOM 686 O O . LEU A 1 104 ? 56.584 3.665 61.311 1.00 26.63 165 LEU A O 1
ATOM 691 N N . THR A 1 105 ? 58.547 4.742 61.103 1.00 26.60 166 THR A N 1
ATOM 692 C CA . THR A 1 105 ? 59.056 4.284 62.387 1.00 28.94 166 THR A CA 1
ATOM 693 C C . THR A 1 105 ? 58.377 5.046 63.514 1.00 30.43 166 THR A C 1
ATOM 694 O O . THR A 1 105 ? 57.749 6.077 63.280 1.00 27.39 166 THR A O 1
ATOM 698 N N . ARG A 1 106 ? 58.509 4.532 64.734 1.00 32.71 167 ARG A N 1
ATOM 699 C CA . ARG A 1 106 ? 57.977 5.205 65.906 1.00 30.64 167 ARG A CA 1
ATOM 700 C C . ARG A 1 106 ? 58.568 6.606 66.024 1.00 24.95 167 ARG A C 1
ATOM 701 O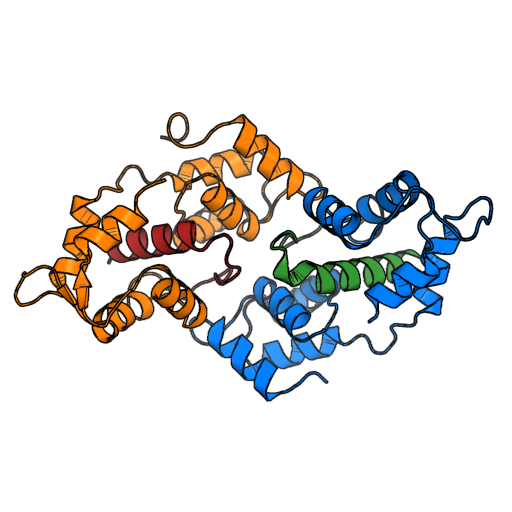 O . ARG A 1 106 ? 57.850 7.564 66.305 1.00 26.47 167 ARG A O 1
ATOM 709 N N . LYS A 1 107 ? 59.876 6.715 65.811 1.00 23.71 168 LYS A N 1
ATOM 710 C CA . LYS A 1 107 ? 60.550 8.011 65.742 1.00 29.13 168 LYS A CA 1
ATOM 711 C C . LYS A 1 107 ? 59.890 8.962 64.758 1.00 25.14 168 LYS A C 1
ATOM 712 O O . LYS A 1 107 ? 59.599 10.113 65.088 1.00 22.33 168 LYS A O 1
ATOM 718 N N . GLN A 1 108 ? 59.703 8.491 63.531 1.00 19.34 169 GLN A N 1
ATOM 719 C CA . GLN A 1 108 ? 59.119 9.320 62.489 1.00 21.36 169 GLN A CA 1
ATOM 720 C C . GLN A 1 108 ? 57.700 9.744 62.881 1.00 20.65 169 GLN A C 1
ATOM 721 O O . GLN A 1 108 ? 57.350 10.913 62.741 1.00 20.68 169 GLN A O 1
ATOM 727 N N . MET A 1 109 ? 56.897 8.804 63.379 1.00 20.27 170 MET A N 1
ATOM 728 C CA . MET A 1 109 ? 55.517 9.108 63.777 1.00 19.03 170 MET A CA 1
ATOM 729 C C . MET A 1 109 ? 55.514 10.136 64.903 1.00 16.88 170 MET A C 1
ATOM 730 O O . MET A 1 109 ? 54.783 11.129 64.862 1.00 17.70 170 MET A O 1
ATOM 735 N N . GLY A 1 110 ? 56.345 9.884 65.905 1.00 21.37 171 GLY A N 1
ATOM 736 C CA . GLY A 1 110 ? 56.519 10.804 67.011 1.00 17.71 171 GLY A CA 1
ATOM 737 C C . GLY A 1 110 ? 56.947 12.193 66.580 1.00 19.50 171 GLY A C 1
ATOM 738 O O . GLY A 1 110 ? 56.392 13.186 67.042 1.00 17.07 171 GLY A O 1
ATOM 739 N N . ASN A 1 111 ? 57.944 12.283 65.703 1.00 16.52 172 ASN A N 1
ATOM 740 C CA . ASN A 1 111 ? 58.425 13.582 65.265 1.00 18.72 172 ASN A CA 1
ATOM 741 C C . ASN A 1 111 ? 57.339 14.359 64.514 1.00 18.91 172 ASN A C 1
ATOM 742 O O . ASN A 1 111 ? 57.175 15.570 64.703 1.00 19.59 172 ASN A O 1
ATOM 747 N N . ILE A 1 112 ? 56.583 13.662 63.678 1.00 14.25 173 ILE A N 1
ATOM 748 C CA . ILE A 1 112 ? 55.526 14.306 62.912 1.00 14.84 173 ILE A CA 1
ATOM 749 C C . ILE A 1 112 ? 54.457 14.815 63.875 1.00 16.16 173 ILE A C 1
ATOM 750 O O . ILE A 1 112 ? 54.100 15.994 63.858 1.00 18.65 173 ILE A O 1
ATOM 755 N N . LEU A 1 113 ? 53.980 13.922 64.731 1.00 15.72 174 LEU A N 1
ATOM 756 C CA . LEU A 1 113 ? 52.805 14.197 65.561 1.00 12.18 174 LEU A CA 1
ATOM 757 C C . LEU A 1 11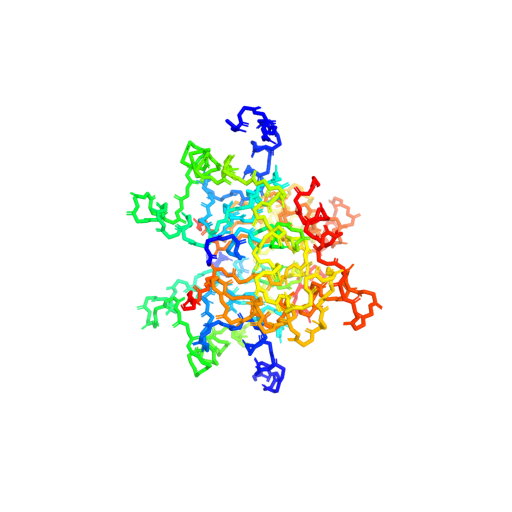3 ? 53.090 15.154 66.718 1.00 17.36 174 LEU A C 1
ATOM 758 O O . LEU A 1 113 ? 52.172 15.799 67.229 1.00 14.71 174 LEU A O 1
ATOM 763 N N . MET A 1 114 ? 54.353 15.253 67.127 1.00 16.27 175 MET A N 1
ATOM 764 C CA . MET A 1 114 ? 54.726 16.137 68.238 1.00 19.70 175 MET A CA 1
ATOM 765 C C . MET A 1 114 ? 55.439 17.409 67.807 1.00 19.93 175 MET A C 1
ATOM 766 O O . MET A 1 114 ? 55.812 18.213 68.648 1.00 23.19 175 MET A O 1
ATOM 771 N N . THR A 1 115 ? 55.612 17.602 66.503 1.00 21.35 176 THR A N 1
ATOM 772 C CA . THR A 1 115 ? 56.291 18.793 65.996 1.00 25.69 176 THR A CA 1
ATOM 773 C C . THR A 1 115 ? 55.360 19.648 65.143 1.00 24.76 176 THR A C 1
ATOM 774 O O . THR A 1 115 ? 55.355 20.873 65.259 1.00 30.11 176 THR A O 1
ATOM 778 N N . TYR A 1 116 ? 54.564 18.999 64.301 1.00 22.12 177 TYR A N 1
ATOM 779 C CA . TYR A 1 116 ? 53.743 19.697 63.310 1.00 19.50 177 TYR A CA 1
ATOM 780 C C . TYR A 1 116 ? 52.289 19.847 63.726 1.00 19.88 177 TYR A C 1
ATOM 781 O O . TYR A 1 116 ? 51.812 19.108 64.580 1.00 19.69 177 TYR A O 1
ATOM 790 N N . GLY A 1 117 ? 51.593 20.793 63.094 1.00 20.95 178 GLY A N 1
ATOM 791 C CA . GLY A 1 117 ? 50.153 20.947 63.252 1.00 18.65 178 GLY A CA 1
ATOM 792 C C . GLY A 1 117 ? 49.731 21.504 64.595 1.00 18.04 178 GLY A C 1
ATOM 793 O O . GLY A 1 117 ? 50.074 22.633 64.948 1.00 24.06 178 GLY A O 1
ATOM 794 N N . GLU A 1 118 ? 48.941 20.708 65.313 1.00 18.00 179 GLU A N 1
ATOM 795 C CA . GLU A 1 118 ? 48.592 20.956 66.702 1.00 17.48 179 GLU A CA 1
ATOM 796 C C . GLU A 1 118 ? 49.236 19.835 67.508 1.00 15.08 179 GLU A C 1
ATOM 797 O O . GLU A 1 118 ? 48.589 18.827 67.786 1.00 13.17 179 GLU A O 1
ATOM 803 N N . PRO A 1 119 ? 50.536 19.988 67.833 1.00 17.36 180 PRO A N 1
ATOM 804 C CA . PRO A 1 119 ? 51.365 18.894 68.350 1.00 16.01 180 PRO A CA 1
ATOM 805 C C . PRO A 1 119 ? 50.817 18.168 69.562 1.00 17.40 180 PRO A C 1
ATOM 806 O O . PRO A 1 119 ? 50.279 18.777 70.505 1.00 12.06 180 PRO A O 1
ATOM 810 N N . LEU A 1 120 ? 50.968 16.851 69.536 1.00 14.63 181 LEU A N 1
ATOM 811 C CA . LEU A 1 120 ? 50.614 16.044 70.686 1.00 14.44 181 LEU A CA 1
ATOM 812 C C . LEU A 1 120 ? 51.589 16.330 71.804 1.00 16.12 181 LEU A C 1
ATOM 813 O O . LEU A 1 120 ? 52.769 16.558 71.552 1.00 16.43 181 LEU A O 1
ATOM 818 N N . THR A 1 121 ? 51.090 16.323 73.036 1.00 15.59 182 THR A N 1
ATOM 819 C CA . THR A 1 121 ? 51.956 16.345 74.214 1.00 16.68 182 THR A CA 1
ATOM 820 C C . THR A 1 121 ? 52.578 14.964 74.392 1.00 19.31 182 THR A C 1
ATOM 821 O O . THR A 1 121 ? 52.132 14.002 73.782 1.00 15.43 182 THR A O 1
ATOM 825 N N . THR A 1 122 ? 53.596 14.840 75.237 1.00 19.29 183 THR A N 1
ATOM 826 C CA . THR A 1 122 ? 54.212 13.525 75.402 1.00 23.68 183 THR A CA 1
ATOM 827 C C . THR A 1 122 ? 53.210 12.586 76.078 1.00 18.07 183 THR A C 1
ATOM 828 O O . THR A 1 122 ? 53.186 11.394 75.788 1.00 21.42 183 THR A O 1
ATOM 832 N N . GLU A 1 123 ? 52.356 13.137 76.940 1.00 19.25 184 GLU A N 1
ATOM 833 C CA . GLU A 1 123 ? 51.262 12.385 77.542 1.00 17.92 184 GLU A CA 1
ATOM 834 C C . GLU A 1 123 ? 50.356 11.776 76.474 1.00 19.81 184 GLU A C 1
ATOM 835 O O . GLU A 1 123 ? 50.022 10.587 76.520 1.00 19.03 184 GLU A O 1
ATOM 841 N N . GLU A 1 124 ? 49.944 12.608 75.522 1.00 16.31 185 GLU A N 1
ATOM 842 C CA . GLU A 1 124 ? 49.068 12.160 74.443 1.00 16.61 185 GLU A CA 1
ATOM 843 C C . GLU A 1 124 ? 49.757 11.145 73.558 1.00 17.43 185 GLU A C 1
ATOM 844 O O . GLU A 1 124 ? 49.185 10.115 73.221 1.00 18.49 185 GLU A O 1
ATOM 850 N N . PHE A 1 125 ? 50.987 11.446 73.165 1.00 16.14 186 PHE A N 1
ATOM 851 C CA . PHE A 1 125 ? 51.708 10.537 72.288 1.00 20.98 186 PHE A CA 1
ATOM 852 C C . PHE A 1 125 ? 51.979 9.190 72.964 1.00 20.43 186 PHE A C 1
ATOM 853 O O . PHE A 1 125 ? 51.816 8.142 72.346 1.00 22.86 186 PHE A O 1
ATOM 861 N N . ASN A 1 126 ? 52.373 9.209 74.233 1.00 19.69 187 ASN A N 1
ATOM 862 C CA . ASN A 1 126 ? 52.645 7.962 74.939 1.00 21.57 187 ASN A CA 1
ATOM 863 C C . ASN A 1 126 ? 51.412 7.073 75.035 1.00 24.46 187 ASN A C 1
ATOM 864 O O . ASN A 1 126 ? 51.515 5.859 74.878 1.00 26.39 187 ASN A O 1
ATOM 869 N N . ALA A 1 127 ? 50.249 7.671 75.280 1.00 21.62 188 ALA A N 1
ATOM 870 C CA . ALA A 1 127 ? 48.998 6.921 75.292 1.00 24.17 188 ALA A CA 1
ATOM 871 C C . ALA A 1 127 ? 48.693 6.354 73.907 1.00 24.64 188 ALA A C 1
ATOM 872 O O . ALA A 1 127 ? 48.339 5.182 73.762 1.00 28.56 188 ALA A O 1
ATOM 874 N N . LEU A 1 128 ? 48.821 7.202 72.893 1.00 22.14 189 LEU A N 1
ATOM 875 C CA . LEU A 1 128 ? 48.567 6.798 71.516 1.00 24.14 189 LEU A CA 1
ATOM 876 C C . LEU A 1 128 ? 49.418 5.602 71.134 1.00 26.01 189 LEU A C 1
ATOM 877 O O . LEU A 1 128 ? 48.917 4.621 70.587 1.00 32.83 189 LEU A O 1
ATOM 882 N N . ALA A 1 129 ? 50.711 5.704 71.414 1.00 27.00 190 ALA A N 1
ATOM 883 C CA . ALA A 1 129 ? 51.668 4.667 71.055 1.00 34.34 190 ALA A CA 1
ATOM 884 C C . ALA A 1 129 ? 51.368 3.352 71.770 1.00 41.18 190 ALA A C 1
ATOM 885 O O . ALA A 1 129 ? 51.486 2.275 71.183 1.00 43.95 190 ALA A O 1
ATOM 887 N N . ALA A 1 130 ? 50.978 3.443 73.038 1.00 38.63 191 ALA A N 1
ATOM 888 C CA . ALA A 1 130 ? 50.664 2.257 73.826 1.00 40.07 191 ALA A CA 1
ATOM 889 C C . ALA A 1 130 ? 49.546 1.436 73.183 1.00 44.39 191 ALA A C 1
ATOM 890 O O . ALA A 1 130 ? 49.733 0.252 72.911 1.00 54.57 191 ALA A O 1
ATOM 892 N N . GLU A 1 131 ? 48.390 2.051 72.935 1.00 39.95 192 GLU A N 1
ATOM 893 C CA . GLU A 1 131 ? 47.282 1.321 72.322 1.00 47.25 192 GLU A CA 1
ATOM 894 C C . GLU A 1 131 ? 47.526 1.025 70.841 1.00 48.59 192 GLU A C 1
ATOM 895 O O . GLU A 1 131 ? 47.563 -0.136 70.435 1.00 53.83 192 GLU A O 1
ATOM 901 N N . TYR A 1 132 ? 47.700 2.073 70.041 1.00 46.70 193 TYR A N 1
ATOM 902 C CA . TYR A 1 132 ? 47.572 1.944 68.588 1.00 44.26 193 TYR A CA 1
ATOM 903 C C . TYR A 1 132 ? 48.844 1.574 67.814 1.00 46.77 193 TYR A C 1
ATOM 904 O O . TYR A 1 132 ? 48.742 1.052 66.706 1.00 53.91 193 TYR A O 1
ATOM 913 N N . PHE A 1 133 ? 50.026 1.834 68.367 1.00 47.78 194 PHE A N 1
ATOM 914 C CA . PHE A 1 133 ? 51.264 1.454 67.681 1.00 46.55 194 PHE A CA 1
ATOM 915 C C . PHE A 1 133 ? 51.661 0.041 68.067 1.00 65.59 194 PHE A C 1
ATOM 916 O O . PHE A 1 133 ? 51.353 -0.423 69.166 1.00 64.89 194 PHE A O 1
ATOM 924 N N . THR A 1 134 ? 52.356 -0.635 67.156 1.00 72.14 195 THR A N 1
ATOM 925 C CA . THR A 1 134 ? 52.638 -2.056 67.304 1.00 70.22 195 THR A CA 1
ATOM 926 C C . THR A 1 134 ? 54.126 -2.382 67.119 1.00 68.03 195 THR A C 1
ATOM 927 O O . THR A 1 134 ? 54.573 -3.467 67.495 1.00 69.60 195 THR A O 1
ATOM 931 N N . SER A 1 135 ? 54.899 -1.439 66.579 1.00 63.56 196 SER A N 1
ATOM 932 C CA . SER A 1 135 ? 56.297 -1.714 66.242 1.00 50.58 196 SER A CA 1
ATOM 933 C C . SER A 1 135 ? 57.074 -0.481 65.770 1.00 44.64 196 SER A C 1
ATOM 934 O O . SER A 1 135 ? 56.675 0.655 66.017 1.00 51.39 196 SER A O 1
ATOM 937 N N . ASP A 1 136 ? 58.192 -0.728 65.091 1.00 40.37 197 ASP A N 1
ATOM 938 C CA . ASP A 1 136 ? 58.959 0.314 64.415 1.00 43.13 197 ASP A CA 1
ATOM 939 C C . ASP A 1 136 ? 58.628 0.337 62.919 1.00 42.98 197 ASP A C 1
ATOM 940 O O . ASP A 1 136 ? 59.364 0.920 62.122 1.00 41.95 197 ASP A O 1
ATOM 945 N N . GLN A 1 137 ? 57.527 -0.318 62.550 1.00 39.06 198 GLN A N 1
ATOM 946 C CA . GLN A 1 137 ? 56.989 -0.257 61.193 1.00 36.08 198 GLN A CA 1
ATOM 947 C C . GLN A 1 137 ? 55.495 0.028 61.264 1.00 35.44 198 GLN A C 1
ATOM 948 O O . GLN A 1 137 ? 54.677 -0.867 61.054 1.00 37.10 198 GLN A O 1
ATOM 954 N N . ILE A 1 138 ? 55.139 1.268 61.578 1.00 31.39 199 ILE A N 1
ATOM 955 C CA . ILE A 1 138 ? 53.737 1.640 61.676 1.00 27.71 199 ILE A CA 1
ATOM 956 C C . ILE A 1 138 ? 53.157 1.840 60.276 1.00 28.36 199 ILE A C 1
ATOM 957 O O . ILE A 1 138 ? 53.551 2.753 59.545 1.00 24.45 199 ILE A O 1
ATOM 962 N N . ASP A 1 139 ? 52.229 0.963 59.905 1.00 28.37 200 ASP A N 1
ATOM 963 C CA . ASP A 1 139 ? 51.480 1.109 58.662 1.00 27.43 200 ASP A CA 1
ATOM 964 C C . ASP A 1 139 ? 50.556 2.308 58.807 1.00 24.50 200 ASP A C 1
ATOM 965 O O . ASP A 1 139 ? 49.491 2.190 59.408 1.00 24.57 20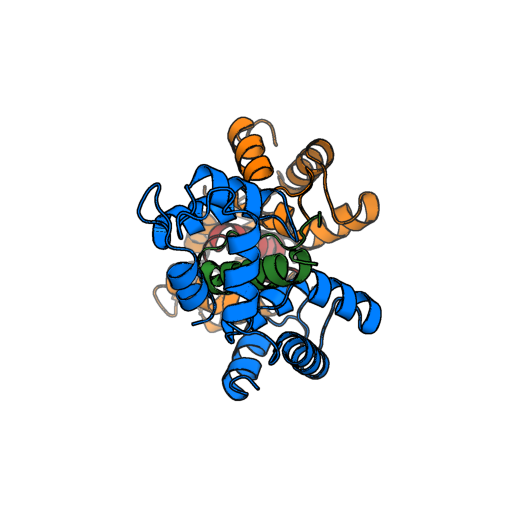0 ASP A O 1
ATOM 970 N N . TYR A 1 140 ? 50.942 3.456 58.257 1.00 24.96 201 TYR A N 1
ATOM 971 C CA . TYR A 1 140 ? 50.174 4.670 58.512 1.00 25.54 201 TYR A CA 1
ATOM 972 C C . TYR A 1 140 ? 48.836 4.673 57.784 1.00 25.32 201 TYR A C 1
ATOM 973 O O . TYR A 1 140 ? 47.910 5.347 58.220 1.00 23.56 201 TYR A O 1
ATOM 982 N N . ARG A 1 141 ? 48.713 3.924 56.691 1.00 26.13 202 ARG A N 1
ATOM 983 C CA . ARG A 1 141 ? 47.402 3.754 56.060 1.00 26.80 202 ARG A CA 1
ATOM 984 C C . ARG A 1 141 ? 46.411 3.129 57.043 1.00 23.88 202 ARG A C 1
ATOM 985 O O . ARG A 1 141 ? 45.328 3.673 57.287 1.00 23.74 202 ARG A O 1
ATOM 993 N N . GLN A 1 142 ? 46.781 1.987 57.610 1.00 25.49 203 GLN A N 1
ATOM 994 C CA . GLN A 1 142 ? 45.909 1.299 58.551 1.00 27.05 203 GLN A CA 1
ATOM 995 C C . GLN A 1 142 ? 45.714 2.104 59.831 1.00 27.45 203 GLN A C 1
ATOM 996 O O . GLN A 1 142 ? 44.680 2.001 60.488 1.00 24.62 203 GLN A O 1
ATOM 1002 N N . PHE A 1 143 ? 46.712 2.900 60.191 1.00 25.42 204 PHE A N 1
ATOM 1003 C CA . PHE A 1 143 ? 46.600 3.734 61.381 1.00 23.97 204 PHE A CA 1
ATOM 1004 C C . PHE A 1 143 ? 45.570 4.830 61.131 1.00 21.44 204 PHE A C 1
ATOM 1005 O O . PHE A 1 143 ? 44.698 5.067 61.964 1.00 21.40 204 PHE A O 1
ATOM 1013 N N . CYS A 1 144 ? 45.645 5.468 59.966 1.00 20.24 205 CYS A N 1
ATOM 1014 C CA . CYS A 1 144 ? 44.701 6.529 59.616 1.00 24.21 205 CYS A CA 1
ATOM 1015 C C . CYS A 1 144 ? 43.275 5.990 59.482 1.00 25.23 205 CYS A C 1
ATOM 1016 O O . CYS A 1 144 ? 42.321 6.659 59.867 1.00 23.50 205 CYS A O 1
ATOM 1019 N N . LYS A 1 145 ? 43.134 4.785 58.933 1.00 26.10 206 LYS A N 1
ATOM 1020 C CA . LYS A 1 145 ? 41.835 4.114 58.904 1.00 29.56 206 LYS A CA 1
ATOM 1021 C C . LYS A 1 145 ? 41.255 3.983 60.309 1.00 23.57 206 LYS A C 1
ATOM 1022 O O . LYS A 1 145 ? 40.089 4.304 60.536 1.00 26.47 206 LYS A O 1
ATOM 1028 N N . ALA A 1 146 ? 42.073 3.511 61.246 1.00 23.54 207 ALA A N 1
ATOM 1029 C CA . ALA A 1 146 ? 41.644 3.353 62.634 1.00 29.54 207 ALA A CA 1
ATOM 1030 C C . ALA A 1 146 ? 41.244 4.682 63.263 1.00 30.14 207 ALA A C 1
ATOM 1031 O O . ALA A 1 146 ? 40.258 4.758 64.001 1.00 30.72 207 ALA A O 1
ATOM 1033 N N . MET A 1 147 ? 42.020 5.727 62.987 1.00 26.47 208 MET A N 1
ATOM 1034 C CA . MET A 1 147 ? 41.758 7.035 63.571 1.00 23.71 208 MET A CA 1
ATOM 1035 C C . MET A 1 147 ? 40.467 7.634 63.033 1.00 26.22 208 MET A C 1
ATOM 1036 O O . MET A 1 147 ? 39.748 8.306 63.765 1.00 25.05 208 MET A O 1
ATOM 1041 N N . LEU A 1 148 ? 40.160 7.393 61.762 1.00 22.93 209 LEU A N 1
ATOM 1042 C CA . LEU A 1 148 ? 38.916 7.910 61.194 1.00 29.16 209 LEU A CA 1
ATOM 1043 C C . LEU A 1 148 ? 37.700 7.093 61.634 1.00 27.91 209 LEU A C 1
ATOM 1044 O O . LEU A 1 148 ? 36.572 7.575 61.569 1.00 34.12 209 LEU A O 1
ATOM 1049 N N . GLU A 1 149 ? 37.927 5.863 62.080 1.00 32.28 210 GLU A N 1
ATOM 1050 C CA . GLU A 1 149 ? 36.840 5.001 62.548 1.00 35.02 210 GLU A CA 1
ATOM 1051 C C . GLU A 1 149 ? 36.124 5.620 63.745 1.00 39.31 210 GLU A C 1
ATOM 1052 O O . GLU A 1 149 ? 34.927 5.400 63.949 1.00 47.10 210 GLU A O 1
ATOM 1058 N N . LYS B 2 4 ? 51.271 22.206 52.640 1.00 42.57 801 LYS C N 1
ATOM 1059 C CA . LYS B 2 4 ? 49.836 22.013 52.456 1.00 39.30 801 LYS C CA 1
ATOM 1060 C C . LYS B 2 4 ? 49.347 20.734 53.126 1.00 34.62 801 LYS C C 1
ATOM 1061 O O . LYS B 2 4 ? 48.168 20.384 53.031 1.00 27.12 801 LYS C O 1
ATOM 1067 N N . LYS B 2 5 ? 50.259 20.039 53.800 1.00 31.09 802 LYS C N 1
ATOM 1068 C CA . LYS B 2 5 ? 49.940 18.781 54.455 1.00 28.70 802 LYS C CA 1
ATOM 1069 C C . LYS B 2 5 ? 49.530 19.027 55.900 1.00 27.94 802 LYS C C 1
ATOM 1070 O O . LYS B 2 5 ? 48.897 18.179 56.533 1.00 25.23 802 LYS C O 1
ATOM 1076 N N . THR B 2 6 ? 49.879 20.204 56.410 1.00 26.75 803 THR C N 1
ATOM 1077 C CA . THR B 2 6 ? 49.677 20.513 57.819 1.00 28.22 803 THR C CA 1
ATOM 1078 C C . THR B 2 6 ? 48.201 20.488 58.209 1.00 23.80 803 THR C C 1
ATOM 1079 O O . THR B 2 6 ? 47.872 19.986 59.280 1.00 23.57 803 THR C O 1
ATOM 1083 N N . PRO B 2 7 ? 47.306 21.018 57.352 1.00 20.24 804 PRO C N 1
ATOM 1084 C CA . PRO B 2 7 ? 45.887 20.956 57.729 1.00 21.03 804 PRO C CA 1
ATOM 1085 C C . PRO B 2 7 ? 45.401 19.530 57.973 1.00 22.03 804 PRO C C 1
ATOM 1086 O O . PRO B 2 7 ? 44.573 19.308 58.854 1.00 18.42 804 PRO C O 1
ATOM 1090 N N . PHE B 2 8 ? 45.931 18.574 57.218 1.00 19.78 805 PHE C N 1
ATOM 1091 C CA . PHE B 2 8 ? 45.543 17.175 57.368 1.00 18.60 805 PHE C CA 1
ATOM 1092 C C . PHE B 2 8 ? 46.273 16.480 58.523 1.00 18.41 805 PHE C C 1
ATOM 1093 O O . PHE B 2 8 ? 45.775 15.493 59.071 1.00 18.56 805 PHE C O 1
ATOM 1101 N N . ILE B 2 9 ? 47.442 16.986 58.901 1.00 18.62 806 ILE C N 1
ATOM 1102 C CA . ILE B 2 9 ? 48.103 16.481 60.099 1.00 18.64 806 ILE C CA 1
ATOM 1103 C C . ILE B 2 9 ? 47.248 16.875 61.292 1.00 17.19 806 ILE C C 1
ATOM 1104 O O . ILE B 2 9 ? 47.065 16.080 62.209 1.00 15.61 806 ILE C O 1
ATOM 1109 N N . ILE B 2 10 ? 46.712 18.094 61.256 1.00 19.12 807 ILE C N 1
ATOM 1110 C CA . ILE B 2 10 ? 45.817 18.580 62.311 1.00 18.74 807 ILE C CA 1
ATOM 1111 C C . ILE B 2 10 ? 44.553 17.734 62.395 1.00 18.18 807 ILE C C 1
ATOM 1112 O O . ILE B 2 10 ? 44.112 17.398 63.492 1.00 16.18 807 ILE C O 1
ATOM 1117 N N . ARG B 2 11 ? 43.959 17.384 61.252 1.00 15.49 808 ARG C N 1
ATOM 1118 C CA . ARG B 2 11 ? 42.810 16.484 61.260 1.00 17.22 808 ARG C CA 1
ATOM 1119 C C . ARG B 2 11 ? 43.183 15.131 61.873 1.00 16.29 808 ARG C C 1
ATOM 1120 O O . ARG B 2 11 ? 42.411 14.564 62.641 1.00 14.87 808 ARG C O 1
ATOM 1128 N N . ALA B 2 12 ? 44.363 14.610 61.539 1.00 16.24 809 ALA C N 1
ATOM 1129 C CA . ALA B 2 12 ? 44.827 13.349 62.124 1.00 15.40 809 ALA C CA 1
ATOM 1130 C C . ALA B 2 12 ? 44.960 13.469 63.644 1.00 13.93 809 ALA C C 1
ATOM 1131 O O . ALA B 2 12 ? 44.554 12.579 64.402 1.00 13.76 809 ALA C O 1
ATOM 1133 N N . GLN B 2 13 ? 45.531 14.582 64.080 1.00 14.90 810 GLN C N 1
ATOM 1134 C CA . GLN B 2 13 ? 45.715 14.846 65.503 1.00 15.30 810 GLN C CA 1
ATOM 1135 C C . GLN B 2 13 ? 44.371 15.025 66.217 1.00 15.23 810 GLN C C 1
ATOM 1136 O O . GLN B 2 13 ? 44.207 14.619 67.371 1.00 15.24 810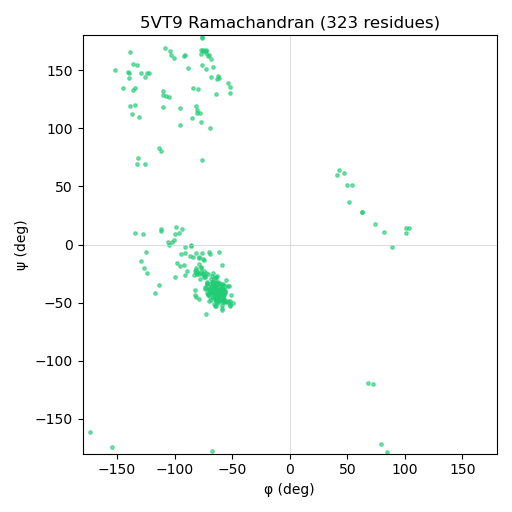 GLN C O 1
ATOM 1142 N N . ALA B 2 14 ? 43.403 15.621 65.532 1.00 14.76 811 ALA C N 1
ATOM 1143 C CA . ALA B 2 14 ? 42.065 15.790 66.114 1.00 15.57 811 ALA C CA 1
ATOM 1144 C C . ALA B 2 14 ? 41.358 14.443 66.289 1.00 17.03 811 ALA C C 1
ATOM 1145 O O . ALA B 2 14 ? 40.662 14.218 67.284 1.00 16.78 811 ALA C O 1
ATOM 1147 N N . HIS B 2 15 ? 41.528 13.550 65.318 1.00 16.47 812 HIS C N 1
ATOM 1148 C CA . HIS B 2 15 ? 40.938 12.216 65.399 1.00 18.58 812 HIS C CA 1
ATOM 1149 C C . HIS B 2 15 ? 41.652 11.342 66.425 1.00 16.89 812 HIS C C 1
ATOM 1150 O O . HIS B 2 15 ? 41.012 10.547 67.124 1.00 14.34 812 HIS C O 1
ATOM 1157 N N . ILE B 2 16 ? 42.972 11.479 66.512 1.00 14.25 813 ILE C N 1
ATOM 1158 C CA . ILE B 2 16 ? 43.733 10.885 67.614 1.00 14.07 813 ILE C CA 1
ATOM 1159 C C . ILE B 2 16 ? 43.111 11.302 68.954 1.00 14.11 813 ILE C C 1
ATOM 1160 O O . ILE B 2 16 ? 42.795 10.464 69.802 1.00 15.64 813 ILE C O 1
ATOM 1165 N N . ARG B 2 17 ? 42.913 12.600 69.135 1.00 13.24 814 ARG 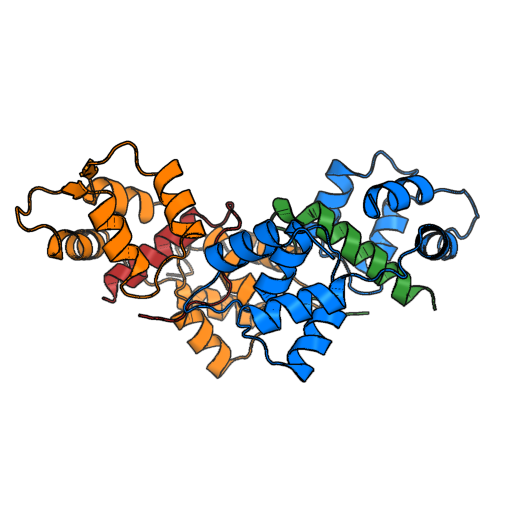C N 1
ATOM 1166 C CA . ARG B 2 17 ? 42.387 13.120 70.401 1.00 14.58 814 ARG C CA 1
ATOM 1167 C C . ARG B 2 17 ? 40.966 12.636 70.674 1.00 17.07 814 ARG C C 1
ATOM 1168 O O . ARG B 2 17 ? 40.582 12.376 71.821 1.00 16.29 814 ARG C O 1
ATOM 1176 N N . ARG B 2 18 ? 40.188 12.501 69.614 1.00 15.43 815 ARG C N 1
ATOM 1177 C CA . ARG B 2 18 ? 38.862 11.911 69.737 1.00 17.11 815 ARG C CA 1
ATOM 1178 C C . ARG B 2 18 ? 38.958 10.495 70.346 1.00 17.62 815 ARG C C 1
ATOM 1179 O O . ARG B 2 18 ? 38.212 10.156 71.261 1.00 18.23 815 ARG C O 1
ATOM 1187 N N . HIS B 2 19 ? 39.917 9.693 69.891 1.00 18.75 816 HIS C N 1
ATOM 1188 C CA . HIS B 2 19 ? 40.067 8.330 70.401 1.00 17.98 816 HIS C CA 1
ATOM 1189 C C . HIS B 2 19 ? 40.775 8.237 71.764 1.00 23.01 816 HIS C C 1
ATOM 1190 O O . HIS B 2 19 ? 40.756 7.186 72.404 1.00 24.82 816 HIS C O 1
ATOM 1197 N N . LEU B 2 20 ? 41.376 9.332 72.214 1.00 20.55 817 LEU C N 1
ATOM 1198 C CA . LEU B 2 20 ? 41.998 9.379 73.532 1.00 18.60 817 LEU C CA 1
ATOM 1199 C C . LEU B 2 20 ? 41.103 10.070 74.573 1.00 21.73 817 LEU C C 1
ATOM 1200 O O . LEU B 2 20 ? 41.539 10.331 75.698 1.00 19.75 817 LEU C O 1
ATOM 1205 N N . VAL B 2 21 ? 39.854 10.357 74.210 1.00 19.63 818 VAL C N 1
ATOM 1206 C CA . VAL B 2 21 ? 39.002 11.194 75.054 1.00 17.81 818 VAL C CA 1
ATOM 1207 C C . VAL B 2 21 ? 38.796 10.575 76.445 1.00 21.33 818 VAL C C 1
ATOM 1208 O O . VAL B 2 21 ? 38.709 11.294 77.443 1.00 23.77 818 VAL C O 1
ATOM 1212 N N . ASP B 2 22 ? 38.738 9.250 76.521 1.00 21.00 819 ASP C N 1
ATOM 1213 C CA . ASP B 2 22 ? 38.563 8.585 77.819 1.00 27.13 819 ASP C CA 1
ATOM 1214 C C . ASP B 2 22 ? 39.870 8.448 78.603 1.00 27.87 819 ASP C C 1
ATOM 1215 O O . ASP B 2 22 ? 39.861 8.038 79.764 1.00 24.84 819 ASP C O 1
ATOM 1220 N N . ASN B 2 23 ? 40.988 8.800 77.979 1.00 29.17 820 ASN C N 1
ATOM 1221 C CA . ASN B 2 23 ? 42.298 8.609 78.600 1.00 26.24 820 ASN C CA 1
ATOM 1222 C C . ASN B 2 23 ? 42.697 9.745 79.536 1.00 28.64 820 ASN C C 1
ATOM 1223 O O . ASN B 2 23 ? 43.684 9.627 80.259 1.00 29.40 820 ASN C O 1
ATOM 1228 N N . ASN B 2 24 ? 41.943 10.840 79.508 1.00 29.15 821 ASN C N 1
ATOM 1229 C CA . ASN B 2 24 ? 42.226 12.001 80.346 1.00 31.81 821 ASN C CA 1
ATOM 1230 C C . ASN B 2 24 ? 43.649 12.526 80.180 1.00 33.41 821 ASN C C 1
ATOM 1231 O O . ASN B 2 24 ? 44.355 12.728 81.168 1.00 34.99 821 ASN C O 1
ATOM 1236 N N . VAL B 2 25 ? 44.064 12.754 78.933 1.00 24.23 822 VAL C N 1
ATOM 1237 C CA . VAL B 2 25 ? 45.437 13.173 78.652 1.00 20.84 822 VAL C CA 1
ATOM 1238 C C . VAL B 2 25 ? 45.527 14.480 77.873 1.00 20.37 822 VAL C C 1
ATOM 1239 O O . VAL B 2 25 ? 46.544 15.166 77.935 1.00 20.65 822 VAL C O 1
ATOM 1243 N N . SER B 2 26 ? 44.479 14.823 77.133 1.00 18.62 823 SER C N 1
ATOM 1244 C CA . SER B 2 26 ? 44.558 15.941 76.199 1.00 17.23 823 SER C CA 1
ATOM 1245 C C . SER B 2 26 ? 44.407 17.280 76.907 1.00 22.73 823 SER C C 1
ATOM 1246 O O . SER B 2 26 ? 43.496 17.451 77.722 1.00 20.37 823 SER C O 1
ATOM 1249 N N . PRO B 2 27 ? 45.285 18.243 76.584 1.00 15.75 824 PRO C N 1
ATOM 1250 C CA . PRO B 2 27 ? 45.200 19.578 77.178 1.00 19.10 824 PRO C CA 1
ATOM 1251 C C . PRO B 2 27 ? 44.037 20.396 76.635 1.00 20.23 824 PRO C C 1
ATOM 1252 O O . PRO B 2 27 ? 43.415 20.035 75.626 1.00 19.94 824 PRO 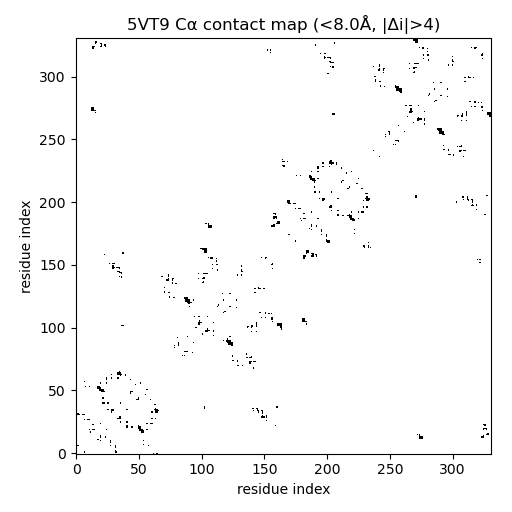C O 1
ATOM 1256 N N . ALA B 2 28 ? 43.750 21.507 77.303 1.00 16.45 825 ALA C N 1
ATOM 1257 C CA . ALA B 2 28 ? 42.663 22.384 76.881 1.00 19.11 825 ALA C CA 1
ATOM 1258 C C . ALA B 2 28 ? 43.118 23.290 75.739 1.00 22.31 825 ALA C C 1
ATOM 1259 O O . ALA B 2 28 ? 42.312 23.758 74.940 1.00 20.15 825 ALA C O 1
ATOM 1261 N N . THR B 2 29 ? 44.420 23.525 75.671 1.00 19.27 826 THR C N 1
ATOM 1262 C CA . THR B 2 29 ? 44.991 24.405 74.663 1.00 22.45 826 THR C CA 1
ATOM 1263 C C . THR B 2 29 ? 46.294 23.813 74.146 1.00 23.76 826 THR C C 1
ATOM 1264 O O . THR B 2 29 ? 47.019 23.132 74.871 1.00 22.47 826 THR C O 1
ATOM 1268 N N . VAL B 2 30 ? 46.575 24.075 72.876 1.00 22.60 827 VAL C N 1
ATOM 1269 C CA . VAL B 2 30 ? 47.757 23.554 72.206 1.00 20.89 827 VAL C CA 1
ATOM 1270 C C . VAL B 2 30 ? 48.377 24.706 71.431 1.00 21.01 827 VAL C C 1
ATOM 1271 O O . VAL B 2 30 ? 47.659 25.459 70.784 1.00 24.58 827 VAL C O 1
ATOM 1275 N N . GLN B 2 31 ? 49.696 24.862 71.515 1.00 23.06 828 GLN C N 1
ATOM 1276 C CA . GLN B 2 31 ? 50.392 25.902 70.758 1.00 23.30 828 GLN C CA 1
ATOM 1277 C C . GLN B 2 31 ? 50.677 25.364 69.362 1.00 27.69 828 GLN C C 1
ATOM 1278 O O . GLN B 2 31 ? 51.506 24.480 69.214 1.00 25.37 828 GLN C O 1
ATOM 1284 N N . PRO B 2 32 ? 49.979 25.878 68.336 1.00 27.78 829 PRO C N 1
ATOM 1285 C CA . PRO B 2 32 ? 50.150 25.265 67.013 1.00 27.68 829 PRO C CA 1
ATOM 1286 C C . PRO B 2 32 ? 51.523 25.535 66.393 1.00 29.24 829 PRO C C 1
ATOM 1287 O O . PRO B 2 32 ? 52.230 26.441 66.838 1.00 27.80 829 PRO C O 1
ATOM 1291 N N . ALA B 2 33 ? 51.873 24.740 65.381 1.00 41.80 830 ALA C N 1
ATOM 1292 C CA . ALA B 2 33 ? 53.187 24.783 64.740 1.00 42.33 830 ALA C CA 1
ATOM 1293 C C . ALA B 2 33 ? 53.067 24.941 63.222 1.00 41.66 830 ALA C C 1
ATOM 1294 O O . ALA B 2 33 ? 51.970 24.905 62.655 1.00 41.32 830 ALA C O 1
ATOM 1296 N N . ALA C 1 12 ? 53.386 25.593 102.767 1.00 47.45 73 ALA B N 1
ATOM 1297 C CA . ALA C 1 12 ? 52.501 24.445 102.606 1.00 45.49 73 ALA B CA 1
ATOM 1298 C C . ALA C 1 12 ? 52.814 23.705 101.309 1.00 43.72 73 ALA B C 1
ATOM 1299 O O . ALA C 1 12 ? 52.570 22.505 101.191 1.00 41.89 73 ALA B O 1
ATOM 1301 N N . LEU C 1 13 ? 53.350 24.431 100.336 1.00 41.31 74 LEU B N 1
ATOM 1302 C CA . LEU C 1 13 ? 53.766 23.831 99.075 1.00 46.88 74 LEU B CA 1
ATOM 1303 C C . LEU C 1 13 ? 54.923 22.874 99.345 1.00 47.97 74 LEU B C 1
ATOM 1304 O O . LEU C 1 13 ? 54.931 21.744 98.853 1.00 42.99 74 LEU B O 1
ATOM 1309 N N . GLU C 1 14 ? 55.882 23.336 100.146 1.00 48.38 75 GLU B N 1
ATOM 1310 C CA . GLU C 1 14 ? 57.054 22.545 100.520 1.00 45.86 75 GLU B CA 1
ATOM 1311 C C . GLU C 1 14 ? 56.640 21.171 101.039 1.00 43.85 75 GLU B C 1
ATOM 1312 O O . GLU C 1 14 ? 57.233 20.153 100.684 1.00 42.08 75 GLU B O 1
ATOM 1318 N N . GLU C 1 15 ? 55.606 21.157 101.871 1.00 42.40 76 GLU B N 1
ATOM 1319 C CA . GLU C 1 15 ? 55.132 19.934 102.508 1.00 39.29 76 GLU B CA 1
ATOM 1320 C C . GLU C 1 15 ? 54.208 19.098 101.626 1.00 40.84 76 GLU B C 1
ATOM 1321 O O . GLU C 1 15 ? 54.325 17.873 101.585 1.00 40.18 76 GLU B O 1
ATOM 1327 N N . MET C 1 16 ? 53.276 19.754 100.940 1.00 37.12 77 MET B N 1
ATOM 1328 C CA . MET C 1 16 ? 52.183 19.043 100.279 1.00 42.14 77 MET B CA 1
ATOM 1329 C C . MET C 1 16 ? 52.558 18.474 98.912 1.00 34.34 77 MET B C 1
ATOM 1330 O O . MET C 1 16 ? 52.146 17.364 98.570 1.00 32.86 77 MET B O 1
ATOM 1335 N N . VAL C 1 17 ? 53.338 19.225 98.138 1.00 32.09 78 VAL B N 1
ATOM 1336 C CA . VAL C 1 17 ? 53.621 18.853 96.748 1.00 27.83 78 VAL B CA 1
ATOM 1337 C C . VAL C 1 17 ? 55.062 18.414 96.550 1.00 23.38 78 VAL B C 1
ATOM 1338 O O . VAL C 1 17 ? 55.990 19.086 96.993 1.00 21.82 78 VAL B O 1
ATOM 1342 N N . GLU C 1 18 ? 55.225 17.280 95.876 1.00 20.71 79 GLU B N 1
ATOM 1343 C CA . GLU C 1 18 ? 56.536 16.764 95.510 1.00 23.47 79 GLU B CA 1
ATOM 1344 C C . GLU C 1 18 ? 57.036 17.473 94.252 1.00 19.38 79 GLU B C 1
ATOM 1345 O O . GLU C 1 18 ? 56.413 17.398 93.190 1.00 20.36 79 GLU B O 1
ATOM 1351 N N . ALA C 1 19 ? 58.167 18.155 94.376 1.00 21.58 80 ALA B N 1
ATOM 1352 C CA . ALA C 1 19 ? 58.646 19.042 93.328 1.00 22.08 80 ALA B CA 1
ATOM 1353 C C . ALA C 1 19 ? 58.897 18.332 91.997 1.00 21.79 80 ALA B C 1
ATOM 1354 O O . ALA C 1 19 ? 58.588 18.890 90.951 1.00 22.66 80 ALA B O 1
ATOM 1356 N N . ASP C 1 20 ? 59.444 17.116 92.003 1.00 21.45 81 ASP B N 1
ATOM 1357 C CA . ASP C 1 20 ? 59.759 16.486 90.715 1.00 25.82 81 ASP B CA 1
ATOM 1358 C C . ASP C 1 20 ? 58.516 15.846 90.099 1.00 22.67 81 ASP B C 1
ATOM 1359 O O . ASP C 1 20 ? 58.477 15.633 88.893 1.00 21.06 81 ASP B O 1
ATOM 1364 N N . GLU C 1 21 ? 57.497 15.569 90.911 1.00 23.52 82 GLU B N 1
ATOM 1365 C CA . GLU C 1 21 ? 56.210 15.128 90.376 1.00 22.44 82 GLU B CA 1
ATOM 1366 C C . GLU C 1 21 ? 55.536 16.300 89.670 1.00 21.13 82 GLU B C 1
ATOM 1367 O O . GLU C 1 21 ? 54.988 16.145 88.582 1.00 20.56 82 GLU B O 1
ATOM 1373 N N . MET C 1 22 ? 55.598 17.473 90.297 1.00 18.65 83 MET B N 1
ATOM 1374 C CA . MET C 1 22 ? 55.071 18.703 89.726 1.00 17.73 83 MET B CA 1
ATOM 1375 C C . MET C 1 22 ? 55.728 19.013 88.383 1.00 18.14 83 MET B C 1
ATOM 1376 O O . MET C 1 22 ? 55.052 19.305 87.405 1.00 15.40 83 MET B O 1
ATOM 1381 N N . TYR C 1 23 ? 57.057 18.956 88.354 1.00 17.37 84 TYR B N 1
ATOM 1382 C CA . TYR C 1 23 ? 57.824 19.188 87.133 1.00 15.62 84 TYR B CA 1
ATOM 1383 C C . TYR C 1 23 ? 57.467 18.189 86.036 1.00 16.62 84 TYR B C 1
ATOM 1384 O O . TYR C 1 23 ? 57.219 18.570 84.886 1.00 17.88 84 TYR B O 1
ATOM 1393 N N . ALA C 1 24 ? 57.430 16.907 86.388 1.00 16.09 85 ALA B N 1
ATOM 1394 C CA . ALA C 1 24 ? 57.114 15.865 85.418 1.00 17.58 85 ALA B CA 1
ATOM 1395 C C . ALA C 1 24 ? 55.692 16.005 84.877 1.00 14.50 85 ALA B C 1
ATOM 1396 O O . ALA C 1 24 ? 55.474 15.931 83.673 1.00 15.01 85 ALA B O 1
ATOM 1398 N N . ARG C 1 25 ? 54.722 16.191 85.764 1.00 19.51 86 ARG B N 1
ATOM 1399 C CA . ARG C 1 25 ? 53.340 16.318 85.317 1.00 16.88 86 ARG B CA 1
ATOM 1400 C C . ARG C 1 25 ? 53.156 17.548 84.420 1.00 16.41 86 ARG B C 1
ATOM 1401 O O . ARG C 1 25 ? 52.471 17.479 83.399 1.00 18.93 86 ARG B O 1
ATOM 1409 N N . PHE C 1 26 ? 53.772 18.666 84.793 1.00 15.82 87 PHE B N 1
ATOM 1410 C CA . PHE C 1 26 ? 53.715 19.868 83.970 1.00 16.49 87 PHE B CA 1
ATOM 1411 C C . PHE C 1 26 ? 54.284 19.616 82.571 1.00 15.55 87 PHE B C 1
ATOM 1412 O O . PHE C 1 26 ? 53.640 19.907 81.558 1.00 17.45 87 PHE B O 1
ATOM 1420 N N . ASN C 1 27 ? 55.494 19.076 82.511 1.00 16.42 88 ASN B N 1
ATOM 1421 C CA . ASN C 1 27 ? 56.165 18.883 81.232 1.00 17.58 88 ASN B CA 1
ATOM 1422 C C . ASN C 1 27 ? 55.412 17.926 80.316 1.00 15.54 88 ASN B C 1
ATOM 1423 O O . ASN C 1 27 ? 55.444 18.083 79.103 1.00 16.24 88 ASN B O 1
ATOM 1428 N N . ALA C 1 28 ? 54.729 16.948 80.900 1.00 15.70 89 ALA B N 1
ATOM 1429 C CA . ALA C 1 28 ? 54.001 15.956 80.123 1.00 18.01 89 ALA B CA 1
ATOM 1430 C C . ALA C 1 28 ? 52.702 16.532 79.561 1.00 17.98 89 ALA B C 1
ATOM 1431 O O . ALA C 1 28 ? 52.209 16.068 78.541 1.00 19.42 89 ALA B O 1
ATOM 1433 N N . ARG C 1 29 ? 52.164 17.549 80.229 1.00 15.73 90 ARG B N 1
ATOM 1434 C CA . ARG C 1 29 ? 50.900 18.170 79.846 1.00 17.53 90 ARG B CA 1
ATOM 1435 C C . ARG C 1 29 ? 51.129 19.440 79.023 1.00 17.63 90 ARG B C 1
ATOM 1436 O O . ARG C 1 29 ? 50.222 19.933 78.352 1.00 16.85 90 ARG B O 1
ATOM 1444 N N . ALA C 1 30 ? 52.355 19.956 79.055 1.00 14.83 91 ALA B N 1
ATOM 1445 C CA . ALA C 1 30 ? 52.641 21.278 78.503 1.00 16.17 91 ALA B CA 1
ATOM 1446 C C . ALA C 1 30 ? 52.704 21.273 76.991 1.00 18.39 91 ALA B C 1
ATOM 1447 O O . ALA C 1 30 ? 53.023 20.260 76.368 1.00 17.24 91 ALA B O 1
ATOM 1449 N N . SER C 1 31 ? 52.430 22.442 76.427 1.00 20.82 92 SER B N 1
ATOM 1450 C CA . SER C 1 31 ? 52.500 22.674 74.997 1.00 21.19 92 SER B CA 1
ATOM 1451 C C . SER C 1 31 ? 53.134 24.037 74.774 1.00 20.56 92 SER B C 1
ATOM 1452 O O . SER C 1 31 ? 52.611 25.046 75.231 1.00 19.26 92 SER B O 1
ATOM 1455 N N . GLY C 1 32 ? 54.270 24.069 74.090 1.00 19.95 93 GLY B N 1
ATOM 1456 C CA . GLY C 1 32 ? 54.987 25.316 73.923 1.00 22.67 93 GLY B CA 1
ATOM 1457 C C . GLY C 1 32 ? 55.423 25.839 75.284 1.00 21.85 93 GLY B C 1
ATOM 1458 O O . GLY C 1 32 ? 55.550 27.044 75.488 1.00 21.68 93 GLY B O 1
ATOM 1459 N N . GLY C 1 33 ? 55.615 24.916 76.221 1.00 16.56 94 GLY B N 1
ATOM 1460 C CA . GLY C 1 33 ? 56.160 25.233 77.528 1.00 23.97 94 GLY B CA 1
ATOM 1461 C C . GLY C 1 33 ? 55.143 25.782 78.512 1.00 18.04 94 GLY B C 1
ATOM 1462 O O . GLY C 1 33 ? 55.511 26.266 79.580 1.00 18.57 94 GLY B O 1
ATOM 1463 N N . LYS C 1 34 ? 53.864 25.703 78.157 1.00 20.07 95 LYS B N 1
ATOM 1464 C CA . LYS C 1 34 ? 52.805 26.263 78.988 1.00 17.11 95 LYS B CA 1
ATOM 1465 C C . LYS C 1 34 ? 51.656 25.281 79.181 1.00 17.76 95 LYS B C 1
ATOM 1466 O O . LYS C 1 34 ? 51.435 24.392 78.354 1.00 17.23 95 LYS B O 1
ATOM 1472 N N . VAL C 1 35 ? 50.930 25.441 80.286 1.00 17.19 96 VAL B N 1
ATOM 1473 C CA . VAL C 1 35 ? 49.657 24.748 80.469 1.00 15.15 96 VAL B CA 1
ATOM 1474 C C . VAL C 1 35 ? 48.567 25.775 80.690 1.00 17.14 96 VAL B C 1
ATOM 1475 O O . VAL C 1 35 ? 48.801 26.839 81.275 1.00 19.69 96 VAL B O 1
ATOM 1479 N N . SER C 1 36 ? 47.368 25.458 80.225 1.00 17.39 97 SER B N 1
ATOM 1480 C CA . SER C 1 36 ? 46.234 26.330 80.469 1.00 19.08 97 SER B CA 1
ATOM 1481 C C . SER C 1 36 ? 45.883 26.304 81.950 1.00 15.98 97 SER B C 1
ATOM 1482 O O . SER C 1 36 ? 46.239 25.370 82.668 1.00 16.17 97 SER B O 1
ATOM 1485 N N . THR C 1 37 ? 45.172 27.323 82.409 1.00 19.40 98 THR B N 1
ATOM 1486 C CA . THR C 1 37 ? 44.725 27.346 83.796 1.00 18.25 98 THR B CA 1
ATOM 1487 C C . THR C 1 37 ? 43.752 26.190 84.055 1.00 16.06 98 THR B C 1
ATOM 1488 O O . THR C 1 37 ? 43.694 25.663 85.160 1.00 16.15 98 THR B O 1
ATOM 1492 N N . GLY C 1 38 ? 43.027 25.768 83.022 1.00 15.60 99 GLY B N 1
ATOM 1493 C CA . GLY C 1 38 ? 42.166 24.601 83.135 1.00 17.65 99 GLY B CA 1
ATOM 1494 C C . GLY C 1 38 ? 42.968 23.346 83.434 1.00 17.67 99 GLY B C 1
ATOM 1495 O O . GLY C 1 38 ? 42.605 22.540 84.287 1.00 14.98 99 GLY B O 1
ATOM 1496 N N . ASP C 1 39 ? 44.081 23.176 82.734 1.00 16.14 100 ASP B N 1
ATOM 1497 C CA . ASP C 1 39 ? 44.950 22.039 82.985 1.00 13.27 100 ASP B CA 1
ATOM 1498 C C . ASP C 1 39 ? 45.683 22.186 84.308 1.00 12.80 100 ASP B C 1
ATOM 1499 O O . ASP C 1 39 ? 45.941 21.197 84.980 1.00 14.08 100 ASP B O 1
ATOM 1504 N N . ALA C 1 40 ? 45.998 23.419 84.690 1.00 12.43 101 ALA B N 1
ATOM 1505 C CA . ALA C 1 40 ? 46.705 23.670 85.952 1.00 15.05 101 ALA B CA 1
ATOM 1506 C C . ALA C 1 40 ? 45.861 23.191 87.118 1.00 13.14 101 ALA B C 1
ATOM 1507 O O . ALA C 1 40 ? 46.360 22.682 88.113 1.00 13.26 101 ALA B O 1
ATOM 1509 N N . MET C 1 41 ? 44.557 23.368 86.968 1.00 16.26 102 MET B N 1
ATOM 1510 C CA . MET C 1 41 ? 43.602 22.903 87.941 1.00 15.82 102 MET B CA 1
ATOM 1511 C C . MET C 1 41 ? 43.659 21.386 88.093 1.00 13.92 102 MET B C 1
ATOM 1512 O O . MET C 1 41 ? 43.723 20.854 89.201 1.00 13.42 102 MET B O 1
ATOM 1517 N N . ILE C 1 42 ? 43.636 20.697 86.959 1.00 11.88 103 ILE B N 1
ATOM 1518 C CA . ILE C 1 42 ? 43.715 19.243 86.934 1.00 14.21 103 ILE B CA 1
ATOM 1519 C C . ILE C 1 42 ? 45.039 18.746 87.520 1.00 13.45 103 ILE B C 1
ATOM 1520 O O . ILE C 1 42 ? 45.062 17.817 88.330 1.00 14.72 103 ILE B O 1
ATOM 1525 N N . LEU C 1 43 ? 46.136 19.365 87.100 1.00 14.17 104 LEU B N 1
ATOM 1526 C CA . LEU C 1 43 ? 47.462 18.987 87.586 1.00 13.24 104 LEU B CA 1
ATOM 1527 C C . LEU C 1 43 ? 47.590 19.193 89.089 1.00 13.00 104 LEU B C 1
ATOM 1528 O O . LEU C 1 43 ? 48.135 18.345 89.796 1.00 14.05 104 LEU B O 1
ATOM 1533 N N . ALA C 1 44 ? 47.094 20.324 89.573 1.00 13.63 105 ALA B N 1
ATOM 1534 C CA . ALA C 1 44 ? 47.137 20.614 91.004 1.00 14.30 105 ALA B CA 1
ATOM 1535 C C . ALA C 1 44 ? 46.401 19.522 91.783 1.00 14.83 105 ALA B C 1
ATOM 1536 O O . ALA C 1 44 ? 46.873 19.074 92.831 1.00 16.93 105 ALA B O 1
ATOM 1538 N N . ARG C 1 45 ? 45.261 19.079 91.254 1.00 16.41 106 ARG B N 1
ATOM 1539 C CA . ARG C 1 45 ? 44.501 17.990 91.865 1.00 14.59 106 ARG B CA 1
ATOM 1540 C C . ARG C 1 45 ? 45.301 16.697 91.854 1.00 18.58 106 ARG B C 1
ATOM 1541 O O . ARG C 1 45 ? 45.366 15.991 92.859 1.00 17.50 106 ARG B O 1
ATOM 1549 N N . GLN C 1 46 ? 45.926 16.391 90.722 1.00 15.32 107 GLN B N 1
ATOM 1550 C CA . GLN C 1 46 ? 46.716 15.171 90.612 1.00 18.31 107 GLN B CA 1
ATOM 1551 C C . GLN C 1 46 ? 47.895 15.193 91.579 1.00 18.90 107 GLN B C 1
ATOM 1552 O O . GLN C 1 46 ? 48.367 14.143 92.013 1.00 20.47 107 GLN B O 1
ATOM 1558 N N . LEU C 1 47 ? 48.356 16.392 91.921 1.00 17.94 108 LEU B N 1
ATOM 1559 C CA . LEU C 1 47 ? 49.488 16.555 92.841 1.00 19.76 108 LEU B CA 1
ATOM 1560 C C . LEU C 1 47 ? 49.073 16.543 94.316 1.00 20.90 108 LEU B C 1
ATOM 1561 O O . LEU C 1 47 ? 49.920 16.675 95.207 1.00 20.65 108 LEU B O 1
ATOM 1566 N N . GLY C 1 48 ? 47.776 16.397 94.568 1.00 17.80 109 GLY B N 1
ATOM 1567 C CA . GLY C 1 48 ? 47.253 16.257 95.917 1.00 21.04 109 GLY B CA 1
ATOM 1568 C C . GLY C 1 48 ? 46.637 17.509 96.515 1.00 21.31 109 GLY B C 1
ATOM 1569 O O . GLY C 1 48 ? 46.414 17.572 97.727 1.00 20.61 109 GLY B O 1
ATOM 1570 N N . LEU C 1 49 ? 46.364 18.511 95.682 1.00 16.76 110 LEU B N 1
ATOM 1571 C CA . LEU C 1 49 ? 45.761 19.753 96.157 1.00 17.59 110 LEU B CA 1
ATOM 1572 C C . LEU C 1 49 ? 44.295 19.891 95.720 1.00 17.82 110 LEU B C 1
ATOM 1573 O O . LEU C 1 49 ? 43.795 19.148 94.873 1.00 14.92 110 LEU B O 1
ATOM 1578 N N . ALA C 1 50 ? 43.625 20.869 96.306 1.00 15.01 111 ALA B N 1
ATOM 1579 C CA . ALA C 1 50 ? 42.199 21.059 96.099 1.00 14.63 111 ALA B CA 1
ATOM 1580 C C . ALA C 1 50 ? 41.896 22.523 95.804 1.00 14.99 111 ALA B C 1
ATOM 1581 O O . ALA C 1 50 ? 41.306 23.225 96.631 1.00 14.38 111 ALA B O 1
ATOM 1583 N N . PRO C 1 51 ? 42.330 23.000 94.624 1.00 14.71 112 PRO B N 1
ATOM 1584 C CA . PRO C 1 51 ? 42.001 24.355 94.184 1.00 14.39 112 PRO B CA 1
ATOM 1585 C C . PRO C 1 51 ? 40.506 24.540 94.017 1.00 13.57 112 PRO B C 1
ATOM 1586 O O . PRO C 1 51 ? 39.834 23.596 93.619 1.00 16.19 112 PRO B O 1
ATOM 1590 N N . SER C 1 52 ? 40.012 25.733 94.319 1.00 13.77 113 SER B N 1
ATOM 1591 C CA . SER C 1 52 ? 38.643 26.124 94.018 1.00 15.79 113 SER B CA 1
ATOM 1592 C C . SER C 1 52 ? 38.596 26.802 92.654 1.00 16.61 113 SER B C 1
ATOM 1593 O O . SER C 1 52 ? 39.621 27.265 92.149 1.00 15.50 113 SER B O 1
ATOM 1596 N N . TYR C 1 53 ? 37.410 26.889 92.062 1.00 12.77 114 TYR B N 1
ATOM 1597 C CA . TYR C 1 53 ? 37.259 27.598 90.803 1.00 15.86 114 TYR B CA 1
ATOM 1598 C C . TYR C 1 53 ? 37.504 29.085 91.018 1.00 17.20 114 TYR B C 1
ATOM 1599 O O . TYR C 1 53 ? 37.891 29.805 90.092 1.00 17.38 114 TYR B O 1
ATOM 1608 N N . ALA C 1 54 ? 37.298 29.543 92.248 1.00 19.55 115 ALA B N 1
ATOM 1609 C CA . ALA C 1 54 ? 37.626 30.918 92.608 1.00 17.81 115 ALA B CA 1
ATOM 1610 C C . ALA C 1 54 ? 39.131 31.132 92.545 1.00 20.57 115 ALA B C 1
ATOM 1611 O O . ALA C 1 54 ? 39.584 32.206 92.147 1.00 20.18 115 ALA B O 1
ATOM 1613 N N . ASP C 1 55 ? 39.901 30.121 92.951 1.00 16.75 116 ASP B N 1
ATOM 1614 C CA . ASP C 1 55 ? 41.361 30.187 92.845 1.00 17.74 116 ASP B CA 1
ATOM 1615 C C . ASP C 1 55 ? 41.762 30.363 91.389 1.00 19.33 116 ASP B C 1
ATOM 1616 O O . ASP C 1 55 ? 42.659 31.147 91.063 1.00 21.74 116 ASP B O 1
ATOM 1621 N N . LYS C 1 56 ? 41.101 29.618 90.513 1.00 18.87 117 LYS B N 1
ATOM 1622 C CA . LYS C 1 56 ? 41.385 29.687 89.081 1.00 20.55 117 LYS B CA 1
ATOM 1623 C C . LYS C 1 56 ? 41.069 31.075 88.528 1.00 18.24 117 LYS B C 1
ATOM 1624 O O . LYS C 1 56 ? 41.890 31.687 87.844 1.00 17.44 117 LYS B O 1
ATOM 1630 N N . GLN C 1 57 ? 39.870 31.561 88.827 1.00 21.18 118 GLN B N 1
ATOM 1631 C CA . GLN C 1 57 ? 39.447 32.880 88.383 1.00 20.95 118 GLN B CA 1
ATOM 1632 C C . GLN C 1 57 ? 40.365 33.982 88.910 1.00 24.96 118 GLN B C 1
ATOM 1633 O O . GLN C 1 57 ? 40.739 34.878 88.158 1.00 25.65 118 GLN B O 1
ATOM 1639 N N . ALA C 1 58 ? 40.735 33.914 90.190 1.00 19.89 119 ALA B N 1
ATOM 1640 C CA . ALA C 1 58 ? 41.665 34.883 90.772 1.00 22.66 119 ALA B CA 1
ATOM 1641 C C . ALA C 1 58 ? 43.012 34.875 90.067 1.00 26.80 119 ALA B C 1
ATOM 1642 O O . ALA C 1 58 ? 43.588 35.935 89.807 1.00 24.06 119 ALA B O 1
ATOM 1644 N N . PHE C 1 59 ? 43.522 33.686 89.759 1.00 21.99 120 PHE B N 1
ATOM 1645 C CA . PHE C 1 59 ? 44.841 33.598 89.145 1.00 25.50 120 PHE B CA 1
ATOM 1646 C C . PHE C 1 59 ? 44.805 34.118 87.721 1.00 20.72 120 PHE B C 1
ATOM 1647 O O . PHE C 1 59 ? 45.707 34.838 87.309 1.00 26.66 120 PHE B O 1
ATOM 1655 N N . GLU C 1 60 ? 43.765 33.760 86.975 1.00 24.50 121 GLU B N 1
ATOM 1656 C CA . GLU C 1 60 ? 43.582 34.270 85.617 1.00 26.25 121 GLU B CA 1
ATOM 1657 C C . GLU C 1 60 ? 43.505 35.793 85.590 1.00 30.04 121 GLU B C 1
ATOM 1658 O O . GLU C 1 60 ? 44.047 36.430 84.681 1.00 24.06 121 GLU B O 1
ATOM 1664 N N . GLU C 1 61 ? 42.840 36.376 86.586 1.00 24.30 122 GLU B N 1
ATOM 1665 C CA . GLU C 1 61 ? 42.666 37.825 86.633 1.00 29.46 122 GLU B CA 1
ATOM 1666 C C . GLU C 1 61 ? 44.031 38.497 86.681 1.00 27.42 122 GLU B C 1
ATOM 1667 O O . GLU C 1 61 ? 44.265 39.492 86.001 1.00 33.24 122 GLU B O 1
ATOM 1673 N N . LYS C 1 62 ? 44.937 37.926 87.467 1.00 30.66 123 LYS B N 1
ATOM 1674 C CA . LYS C 1 62 ? 46.297 38.443 87.582 1.00 32.84 123 LYS B CA 1
ATOM 1675 C C . LYS C 1 62 ? 47.218 38.053 86.422 1.00 33.22 123 LYS B C 1
ATOM 1676 O O . LYS C 1 62 ? 47.932 38.902 85.883 1.00 39.10 123 LYS B O 1
ATOM 1682 N N . SER C 1 63 ? 47.204 36.777 86.043 1.00 29.52 124 SER B N 1
ATOM 1683 C CA . SER C 1 63 ? 48.281 36.215 85.227 1.00 26.47 124 SER B CA 1
ATOM 1684 C C . SER C 1 63 ? 47.844 35.493 83.946 1.00 29.19 124 SER B C 1
ATOM 1685 O O . SER C 1 63 ? 48.665 34.842 83.298 1.00 30.74 124 SER B O 1
ATOM 1688 N N . GLY C 1 64 ? 46.571 35.600 83.582 1.00 25.14 125 GLY B N 1
ATOM 1689 C CA . GLY C 1 64 ? 46.087 35.022 82.339 1.00 30.28 125 GLY B CA 1
ATOM 1690 C C . GLY C 1 64 ? 45.843 33.526 82.410 1.00 26.80 125 GLY B C 1
ATOM 1691 O O . GLY C 1 64 ? 45.931 32.933 83.492 1.00 24.03 125 GLY B O 1
ATOM 1692 N N . ASP C 1 65 ? 45.563 32.915 81.257 1.00 21.80 126 ASP B N 1
ATOM 1693 C CA . ASP C 1 65 ? 45.084 31.533 81.217 1.00 19.77 126 ASP B CA 1
ATOM 1694 C C . ASP C 1 65 ? 46.054 30.522 80.610 1.00 21.29 126 ASP B C 1
ATOM 1695 O O . ASP C 1 65 ? 45.662 29.393 80.339 1.00 22.11 126 ASP B O 1
ATOM 1700 N N . ASN C 1 66 ? 47.307 30.918 80.397 1.00 19.90 127 ASN B N 1
ATOM 1701 C CA . ASN C 1 66 ? 48.342 30.001 79.920 1.00 20.81 127 ASN B CA 1
ATOM 1702 C C . ASN C 1 66 ? 49.628 30.237 80.688 1.00 22.41 127 ASN B C 1
ATOM 1703 O O . ASN C 1 66 ? 50.277 31.274 80.537 1.00 28.00 127 ASN B O 1
ATOM 1708 N N . LEU C 1 67 ? 49.995 29.249 81.496 1.00 17.94 128 LEU B N 1
ATOM 1709 C CA . LEU C 1 67 ? 51.022 29.394 82.518 1.00 20.01 128 LEU B CA 1
ATOM 1710 C C . LEU C 1 67 ? 52.337 28.727 82.131 1.00 20.28 128 LEU B C 1
ATOM 1711 O O . LEU C 1 67 ? 52.358 27.542 81.798 1.00 18.60 128 LEU B O 1
ATOM 1716 N N . ASP C 1 68 ? 53.444 29.465 82.189 1.00 18.78 129 ASP B N 1
ATOM 1717 C CA . ASP C 1 68 ? 54.739 28.817 82.071 1.00 19.34 129 ASP B CA 1
ATOM 1718 C C . ASP C 1 68 ? 55.003 28.147 83.414 1.00 20.08 129 ASP B C 1
ATOM 1719 O O . ASP C 1 68 ? 54.178 28.250 84.323 1.00 18.19 129 ASP B O 1
ATOM 1724 N N . TYR C 1 69 ? 56.122 27.445 83.550 1.00 16.51 130 TYR B N 1
ATOM 1725 C CA . TYR C 1 69 ? 56.314 26.633 84.744 1.00 18.41 130 TYR B CA 1
ATOM 1726 C C . TYR C 1 69 ? 56.416 27.479 86.016 1.00 20.94 130 TYR B C 1
ATOM 1727 O O . TYR C 1 69 ? 55.950 27.056 87.082 1.00 17.12 130 TYR B O 1
ATOM 1736 N N . ALA C 1 70 ? 56.998 28.671 85.914 1.00 19.86 131 ALA B N 1
ATOM 1737 C CA . ALA C 1 70 ? 57.141 29.541 87.085 1.00 21.61 131 ALA B CA 1
ATOM 1738 C C . ALA C 1 70 ? 55.774 29.993 87.570 1.00 20.87 131 ALA B C 1
ATOM 1739 O O . ALA C 1 70 ? 55.518 30.033 88.772 1.00 20.31 131 ALA B O 1
ATOM 1741 N N . SER C 1 71 ? 54.911 30.344 86.623 1.00 19.81 132 SER B N 1
ATOM 1742 C CA . SER C 1 71 ? 53.562 30.798 86.922 1.00 21.96 132 SER B CA 1
ATOM 1743 C C . SER C 1 71 ? 52.712 29.641 87.442 1.00 19.74 132 SER B C 1
ATOM 1744 O O . SER C 1 71 ? 51.897 29.819 88.352 1.00 20.15 132 SER B O 1
ATOM 1747 N N . PHE C 1 72 ? 52.905 28.460 86.861 1.00 14.51 133 PHE B N 1
ATOM 1748 C CA . PHE C 1 72 ? 52.235 27.254 87.334 1.00 17.52 133 PHE B CA 1
ATOM 1749 C C . PHE C 1 72 ? 52.577 26.974 88.800 1.00 18.74 133 PHE B C 1
ATOM 1750 O O . PHE C 1 72 ? 51.693 26.686 89.619 1.00 17.73 133 PHE B O 1
ATOM 1758 N N . GLN C 1 73 ? 53.855 27.082 89.141 1.00 17.03 134 GLN B N 1
ATOM 1759 C CA . GLN C 1 73 ? 54.279 26.866 90.524 1.00 20.23 134 GLN B CA 1
ATOM 1760 C C . GLN C 1 73 ? 53.553 27.815 91.468 1.00 20.00 134 GLN B C 1
ATOM 1761 O O . GLN C 1 73 ? 53.147 27.429 92.560 1.00 22.44 134 GLN B O 1
ATOM 1767 N N . LYS C 1 74 ? 53.379 29.060 91.044 1.00 18.78 135 LYS B N 1
ATOM 1768 C CA . LYS C 1 74 ? 52.688 30.028 91.883 1.00 24.59 135 LYS B CA 1
ATOM 1769 C C . LYS C 1 74 ? 51.223 29.655 92.029 1.00 23.24 135 LYS B C 1
ATOM 1770 O O . LYS C 1 74 ? 50.658 29.768 93.118 1.00 20.60 135 LYS B O 1
ATOM 1776 N N . PHE C 1 75 ? 50.604 29.215 90.937 1.00 19.03 136 PHE B N 1
ATOM 1777 C CA . PHE C 1 75 ? 49.218 28.785 91.000 1.00 20.57 136 PHE B CA 1
ATOM 1778 C C . PHE C 1 75 ? 49.055 27.648 92.008 1.00 21.04 136 PHE B C 1
ATOM 1779 O O . PHE C 1 75 ? 48.157 27.678 92.855 1.00 20.84 136 PHE B O 1
ATOM 1787 N N . VAL C 1 76 ? 49.917 26.644 91.897 1.00 18.03 137 VAL B N 1
ATOM 1788 C CA . VAL C 1 76 ? 49.905 25.514 92.817 1.00 20.29 137 VAL B CA 1
ATOM 1789 C C . VAL C 1 76 ? 50.076 26.022 94.255 1.00 24.26 137 VAL B C 1
ATOM 1790 O O . VAL C 1 76 ? 49.425 25.535 95.187 1.00 21.91 137 VAL B O 1
ATOM 1794 N N . GLY C 1 77 ? 50.946 27.011 94.424 1.00 21.93 138 GLY B N 1
ATOM 1795 C CA . GLY C 1 77 ? 51.090 27.686 95.704 1.00 24.65 138 GLY B CA 1
ATOM 1796 C C . GLY C 1 77 ? 49.774 28.227 96.244 1.00 27.12 138 GLY B C 1
ATOM 1797 O O . GLY C 1 77 ? 49.435 27.992 97.405 1.00 29.74 138 GLY B O 1
ATOM 1798 N N . THR C 1 78 ? 49.015 28.933 95.408 1.00 25.21 139 THR B N 1
ATOM 1799 C CA . THR C 1 78 ? 47.744 29.522 95.846 1.00 26.28 139 THR B CA 1
ATOM 1800 C C . THR C 1 78 ? 46.661 28.473 96.117 1.00 22.17 139 THR B C 1
ATOM 1801 O O . THR C 1 78 ? 45.590 28.800 96.634 1.00 28.38 139 THR B O 1
ATOM 1805 N N . SER C 1 79 ? 46.934 27.218 95.774 1.00 25.30 140 SER B N 1
ATOM 1806 C CA . SER C 1 79 ? 45.935 26.156 95.874 1.00 25.81 140 SER B CA 1
ATOM 1807 C C . SER C 1 79 ? 46.094 25.274 97.108 1.00 20.65 140 SER B C 1
ATOM 1808 O O . SER C 1 79 ? 45.373 24.291 97.248 1.00 22.18 140 SER B O 1
ATOM 1811 N N . THR C 1 80 ? 47.039 25.596 97.990 1.00 20.84 141 THR B N 1
ATOM 1812 C CA . THR C 1 80 ? 47.389 24.684 99.072 1.00 20.93 141 THR B CA 1
ATOM 1813 C C . THR C 1 80 ? 46.375 24.707 100.216 1.00 22.16 141 THR B C 1
ATOM 1814 O O . THR C 1 80 ? 46.200 23.703 100.896 1.00 22.86 141 THR B O 1
ATOM 1818 N N . HIS C 1 81 ? 45.728 25.854 100.414 1.00 20.43 142 HIS B N 1
ATOM 1819 C CA . HIS C 1 81 ? 44.645 26.023 101.385 1.00 21.85 142 HIS B CA 1
ATOM 1820 C C . HIS C 1 81 ? 44.950 25.438 102.771 1.00 25.92 142 HIS B C 1
ATOM 1821 O O . HIS C 1 81 ? 44.251 24.548 103.269 1.00 20.51 142 HIS B O 1
ATOM 1828 N N . PRO C 1 82 ? 45.992 25.967 103.416 1.00 29.08 143 PRO B N 1
ATOM 1829 C CA . PRO C 1 82 ? 46.372 25.490 104.750 1.00 30.93 143 PRO B CA 1
ATOM 1830 C C . PRO C 1 82 ? 45.278 25.685 105.801 1.00 28.40 143 PRO B C 1
ATOM 1831 O O . PRO C 1 82 ? 45.437 25.196 106.916 1.00 34.02 143 PRO B O 1
ATOM 1835 N N . GLU C 1 83 ? 44.181 26.358 105.457 1.00 28.64 144 GLU B N 1
ATOM 1836 C CA . GLU C 1 83 ? 43.078 26.526 106.398 1.00 26.94 144 GLU B CA 1
ATOM 1837 C C . GLU C 1 83 ? 42.213 25.271 106.472 1.00 29.37 144 GLU B C 1
ATOM 1838 O O . GLU C 1 83 ? 41.356 25.159 107.351 1.00 32.26 144 GLU B O 1
ATOM 1844 N N . ASP C 1 84 ? 42.436 24.328 105.557 1.00 25.00 145 ASP B N 1
ATOM 1845 C CA . ASP C 1 84 ? 41.665 23.092 105.539 1.00 24.18 145 ASP B CA 1
ATOM 1846 C C . ASP C 1 84 ? 41.915 22.278 106.795 1.00 25.67 145 ASP B C 1
ATOM 1847 O O . ASP C 1 84 ? 43.059 22.037 107.175 1.00 21.83 145 ASP B O 1
ATOM 1852 N N . ASN C 1 85 ? 40.831 21.860 107.432 1.00 27.98 146 ASN B N 1
ATOM 1853 C CA . ASN C 1 85 ? 40.909 20.930 108.544 1.00 25.39 146 ASN B CA 1
ATOM 1854 C C . ASN C 1 85 ? 39.622 20.126 108.612 1.00 28.92 146 ASN B C 1
ATOM 1855 O O . ASN C 1 85 ? 38.559 20.603 108.209 1.00 27.38 146 ASN B O 1
ATOM 1860 N N . ILE C 1 86 ? 39.723 18.899 109.107 1.00 23.77 147 ILE B N 1
ATOM 1861 C CA . ILE C 1 86 ? 38.589 17.994 109.113 1.00 30.00 147 ILE B CA 1
ATOM 1862 C C . ILE C 1 86 ? 37.459 18.516 109.996 1.00 29.43 147 ILE B C 1
ATOM 1863 O O . ILE C 1 86 ? 36.283 18.295 109.699 1.00 24.70 147 ILE B O 1
ATOM 1868 N N . GLU C 1 87 ? 37.805 19.219 111.070 1.00 29.40 148 GLU B N 1
ATOM 1869 C CA . GLU C 1 87 ? 36.781 19.743 111.972 1.00 33.02 148 GLU B CA 1
ATOM 1870 C C . GLU C 1 87 ? 35.852 20.717 111.250 1.00 34.18 148 GLU B C 1
ATOM 1871 O O . GLU C 1 87 ? 34.630 20.635 111.390 1.00 31.40 148 GLU B O 1
ATOM 1877 N N . ASP C 1 88 ? 36.422 21.622 110.461 1.00 32.83 149 ASP B N 1
ATOM 1878 C CA . ASP C 1 88 ? 35.614 22.630 109.782 1.00 35.34 149 ASP B CA 1
ATOM 1879 C C . ASP C 1 88 ? 34.813 22.048 108.609 1.00 32.57 149 ASP B C 1
ATOM 1880 O O . ASP C 1 88 ? 33.751 22.568 108.269 1.00 33.44 149 ASP B O 1
ATOM 1885 N N . LEU C 1 89 ? 35.304 20.974 107.997 1.00 32.86 150 LEU B N 1
ATOM 1886 C CA . LEU C 1 89 ? 34.518 20.277 106.973 1.00 30.80 150 LEU B CA 1
ATOM 1887 C C . LEU C 1 89 ? 33.304 19.585 107.579 1.00 29.27 150 LEU B C 1
ATOM 1888 O O . LEU C 1 89 ? 32.193 19.677 107.054 1.00 27.99 150 LEU B O 1
ATOM 1893 N N . VAL C 1 90 ? 33.528 18.860 108.670 1.00 25.07 151 VAL B N 1
ATOM 1894 C CA . VAL C 1 90 ? 32.448 18.126 109.321 1.00 28.09 151 VAL B CA 1
ATOM 1895 C C . VAL C 1 90 ? 31.380 19.093 109.816 1.00 29.76 151 VAL B C 1
ATOM 1896 O O . VAL C 1 90 ? 30.186 18.821 109.676 1.00 32.35 151 VAL B O 1
ATOM 1900 N N . GLU C 1 91 ? 31.807 20.223 110.376 1.00 30.64 152 GLU B N 1
ATOM 1901 C CA . GLU C 1 91 ? 30.875 21.230 110.883 1.00 32.95 152 GLU B CA 1
ATOM 1902 C C . GLU C 1 91 ? 29.963 21.757 109.781 1.00 33.38 152 GLU B C 1
ATOM 1903 O O . GLU C 1 91 ? 28.795 22.051 110.029 1.00 37.71 152 GLU B O 1
ATOM 1909 N N . ALA C 1 92 ? 30.494 21.870 108.567 1.00 29.86 153 ALA B N 1
ATOM 1910 C CA . ALA C 1 92 ? 29.727 22.395 107.440 1.00 31.24 153 ALA B CA 1
ATOM 1911 C C . ALA C 1 92 ? 28.558 21.482 107.079 1.00 27.95 153 ALA B C 1
ATOM 1912 O O . ALA C 1 92 ? 27.494 21.954 106.683 1.00 29.32 153 ALA B O 1
ATOM 1914 N N . PHE C 1 93 ? 28.762 20.174 107.204 1.00 27.33 154 PHE B N 1
ATOM 1915 C CA . PHE C 1 93 ? 27.699 19.214 106.935 1.00 25.52 154 PHE B CA 1
ATOM 1916 C C . PHE C 1 93 ? 26.796 19.040 108.152 1.00 33.22 154 PHE B C 1
ATOM 1917 O O . PHE C 1 93 ? 25.627 18.684 108.013 1.00 25.85 154 PHE B O 1
ATOM 1925 N N . ALA C 1 94 ? 27.342 19.298 109.338 1.00 32.01 155 ALA B N 1
ATOM 1926 C CA . ALA C 1 94 ? 26.579 19.188 110.582 1.00 33.04 155 ALA B CA 1
ATOM 1927 C C . ALA C 1 94 ? 25.474 20.236 110.666 1.00 31.54 155 ALA B C 1
ATOM 1928 O O . ALA C 1 94 ? 24.423 19.992 111.260 1.00 33.77 155 ALA B O 1
ATOM 1930 N N . TYR C 1 95 ? 25.722 21.404 110.083 1.00 31.90 156 TYR B N 1
ATOM 1931 C CA . TYR C 1 95 ? 24.758 22.498 110.087 1.00 32.84 156 TYR B CA 1
ATOM 1932 C C . TYR C 1 95 ? 23.417 22.055 109.501 1.00 35.88 156 TYR B C 1
ATOM 1933 O O . TYR C 1 95 ? 22.361 22.546 109.900 1.00 34.72 156 TYR B O 1
ATOM 1942 N N . PHE C 1 96 ? 23.471 21.111 108.565 1.00 32.08 157 PHE B N 1
ATOM 1943 C CA . PHE C 1 96 ? 22.270 20.592 107.913 1.00 32.37 157 PHE B CA 1
ATOM 1944 C C . PHE C 1 96 ? 21.709 19.375 108.652 1.00 39.76 157 PHE B C 1
ATOM 1945 O O . PHE C 1 96 ? 20.665 18.827 108.279 1.00 29.27 157 PHE B O 1
ATOM 1953 N N . ASP C 1 97 ? 22.405 18.970 109.710 1.00 37.43 158 ASP B N 1
ATOM 1954 C CA . ASP C 1 97 ? 22.000 17.836 110.531 1.00 39.24 158 ASP B CA 1
ATOM 1955 C C . ASP C 1 97 ? 21.196 18.333 111.729 1.00 39.49 158 ASP B C 1
ATOM 1956 O O . ASP C 1 97 ? 21.762 18.841 112.692 1.00 40.00 158 ASP B O 1
ATOM 1961 N N . VAL C 1 98 ? 19.879 18.187 111.679 1.00 38.28 159 VAL B N 1
ATOM 1962 C CA . VAL C 1 98 ? 19.041 18.707 112.757 1.00 42.99 159 VAL B CA 1
ATOM 1963 C C . VAL C 1 98 ? 19.205 17.894 114.050 1.00 40.43 159 VAL B C 1
ATOM 1964 O O . VAL C 1 98 ? 19.319 18.466 115.136 1.00 40.12 159 VAL B O 1
ATOM 1968 N N . SER C 1 99 ? 19.238 16.570 113.939 1.00 39.56 160 SER B N 1
ATOM 1969 C CA . SER C 1 99 ? 19.408 15.719 115.113 1.00 38.71 160 SER B CA 1
ATOM 1970 C C . SER C 1 99 ? 20.848 15.746 115.626 1.00 48.05 160 SER B C 1
ATOM 1971 O O . SER C 1 99 ? 21.124 15.302 116.743 1.00 50.65 160 SER B O 1
ATOM 1974 N N . LYS C 1 100 ? 21.755 16.278 114.809 1.00 46.08 161 LYS B N 1
ATOM 1975 C CA . LYS C 1 100 ? 23.181 16.296 115.120 1.00 44.72 161 LYS B CA 1
ATOM 1976 C C . LYS C 1 100 ? 23.666 14.900 115.500 1.00 45.26 161 LYS B C 1
ATOM 1977 O O . LYS C 1 100 ? 24.529 14.750 116.363 1.00 49.76 161 LYS B O 1
ATOM 1983 N N . HIS C 1 101 ? 23.107 13.887 114.837 1.00 47.31 162 HIS B N 1
ATOM 1984 C CA . HIS C 1 101 ? 23.468 12.491 115.081 1.00 48.34 162 HIS B CA 1
ATOM 1985 C C . HIS C 1 101 ? 24.542 11.963 114.130 1.00 50.80 162 HIS B C 1
ATOM 1986 O O . HIS C 1 101 ? 25.036 10.850 114.314 1.00 52.84 162 HIS B O 1
ATOM 1993 N N . GLY C 1 102 ? 24.892 12.748 113.114 1.00 46.49 163 GLY B N 1
ATOM 1994 C CA . GLY C 1 102 ? 26.004 12.404 112.239 1.00 48.69 163 GLY B CA 1
ATOM 1995 C C . GLY C 1 102 ? 25.641 11.786 110.894 1.00 43.81 163 GLY B C 1
ATOM 1996 O O . GLY C 1 102 ? 26.526 11.312 110.173 1.00 35.64 163 GLY B O 1
ATOM 1997 N N . TYR C 1 103 ? 24.356 11.791 110.543 1.00 38.34 164 TYR B N 1
ATOM 1998 C CA . TYR C 1 103 ? 23.920 11.218 109.269 1.00 36.02 164 TYR B CA 1
ATOM 1999 C C . TYR C 1 103 ? 23.137 12.208 108.404 1.00 34.93 164 TYR B C 1
ATOM 2000 O O . TYR C 1 103 ? 22.440 13.090 108.911 1.00 34.33 164 TYR B O 1
ATOM 2009 N N . LEU C 1 104 ? 23.286 12.049 107.092 1.00 33.36 165 LEU B N 1
ATOM 2010 C CA . LEU C 1 104 ? 22.546 12.825 106.097 1.00 34.50 165 LEU B CA 1
ATOM 2011 C C . LEU C 1 104 ? 22.127 11.894 104.963 1.00 33.84 165 LEU B C 1
ATOM 2012 O O . LEU C 1 104 ? 22.877 10.991 104.587 1.00 35.00 165 LEU B O 1
ATOM 2017 N N . THR C 1 105 ? 20.934 12.106 104.414 1.00 31.69 166 THR B N 1
ATOM 2018 C CA . THR C 1 105 ? 20.458 11.260 103.326 1.00 29.38 166 THR B CA 1
ATOM 2019 C C . THR C 1 105 ? 21.120 11.641 102.003 1.00 29.46 166 THR B C 1
ATOM 2020 O O . THR C 1 105 ? 21.693 12.724 101.887 1.00 28.78 166 THR B O 1
ATOM 2024 N N . ARG C 1 106 ? 21.035 10.750 101.017 1.00 30.29 167 ARG B N 1
ATOM 2025 C CA . ARG C 1 106 ? 21.542 11.022 99.669 1.00 32.08 167 ARG B CA 1
ATOM 2026 C C . ARG C 1 106 ? 20.872 12.256 99.073 1.00 30.63 167 ARG B C 1
ATOM 2027 O O . ARG C 1 106 ? 21.500 13.044 98.362 1.00 23.77 167 ARG B O 1
ATOM 2035 N N . LYS C 1 107 ? 19.581 12.405 99.343 1.00 24.04 168 LYS B N 1
ATOM 2036 C CA . LYS C 1 107 ? 18.850 13.595 98.928 1.00 25.12 168 LYS B CA 1
ATOM 2037 C C . LYS C 1 107 ? 19.461 14.845 99.565 1.00 24.04 168 LYS B C 1
ATOM 2038 O O . LYS C 1 107 ? 19.631 15.878 98.918 1.00 19.97 168 LYS B O 1
ATOM 2044 N N . GLN C 1 108 ? 19.813 14.743 100.836 1.00 21.58 169 GLN B N 1
ATOM 2045 C CA . GLN C 1 108 ? 20.345 15.895 101.552 1.00 24.46 169 GLN B CA 1
ATOM 2046 C C . GLN C 1 108 ? 21.743 16.248 101.061 1.00 21.04 169 GLN B C 1
ATOM 2047 O O . GLN C 1 108 ? 22.060 17.420 100.869 1.00 19.78 169 GLN B O 1
ATOM 2053 N N . MET C 1 109 ? 22.569 15.228 100.849 1.00 24.41 170 MET B N 1
ATOM 2054 C CA . MET C 1 109 ? 23.933 15.438 100.370 1.00 25.18 170 MET B CA 1
ATOM 2055 C C . MET C 1 109 ? 23.914 16.049 98.972 1.00 21.58 170 MET B C 1
ATOM 2056 O O . MET C 1 109 ? 24.700 16.942 98.666 1.00 25.46 170 MET B O 1
ATOM 2061 N N . GLY C 1 110 ? 23.011 15.565 98.128 1.00 22.84 171 GLY B N 1
ATOM 2062 C CA . GLY C 1 110 ? 22.874 16.095 96.785 1.00 21.21 171 GLY B CA 1
ATOM 2063 C C . GLY C 1 110 ? 22.495 17.559 96.813 1.00 20.99 171 GLY B C 1
ATOM 2064 O O . GLY C 1 110 ? 23.084 18.379 96.112 1.00 18.62 171 GLY B O 1
ATOM 2065 N N . ASN C 1 111 ? 21.503 17.896 97.632 1.00 18.20 172 ASN B N 1
ATOM 2066 C CA . ASN C 1 111 ? 21.035 19.270 97.727 1.00 19.85 172 ASN B CA 1
ATOM 2067 C C . ASN C 1 111 ? 22.102 20.227 98.256 1.00 20.02 172 ASN B C 1
ATOM 2068 O O . ASN C 1 111 ? 22.206 21.363 97.799 1.00 20.48 172 ASN B O 1
ATOM 2073 N N . ILE C 1 112 ? 22.889 19.778 99.225 1.00 19.13 173 ILE B N 1
ATOM 2074 C CA . ILE C 1 112 ? 23.955 20.608 99.758 1.00 22.89 173 ILE B CA 1
ATOM 2075 C C . ILE C 1 112 ? 24.996 20.847 98.662 1.00 17.35 173 ILE B C 1
ATOM 2076 O O . ILE C 1 112 ? 25.372 21.980 98.369 1.00 19.98 173 ILE B O 1
ATOM 2081 N N . LEU C 1 113 ? 25.435 19.760 98.047 1.00 17.55 174 LEU B N 1
ATOM 2082 C CA . LEU C 1 113 ? 26.584 19.800 97.150 1.00 13.44 174 LEU B CA 1
ATOM 2083 C C . LEU C 1 113 ? 26.267 20.386 95.775 1.00 16.86 174 LEU B C 1
ATOM 2084 O O . LEU C 1 113 ? 27.171 20.868 95.081 1.00 15.00 174 LEU B O 1
ATOM 2089 N N . MET C 1 114 ? 24.999 20.332 95.375 1.00 15.05 175 MET B N 1
ATOM 2090 C CA . MET C 1 114 ? 24.592 20.850 94.068 1.00 18.06 175 MET B CA 1
ATOM 2091 C C . MET C 1 114 ? 23.858 22.187 94.157 1.00 21.95 175 MET B C 1
ATOM 2092 O O . MET C 1 114 ? 23.477 22.738 93.133 1.00 20.77 175 MET B O 1
ATOM 2097 N N . THR C 1 115 ? 23.672 22.714 95.365 1.00 18.36 176 THR B N 1
ATOM 2098 C CA . THR C 1 115 ? 23.003 24.004 95.522 1.00 20.45 176 THR B CA 1
ATOM 2099 C C . THR C 1 115 ? 23.913 25.099 96.058 1.00 24.83 176 THR B C 1
ATOM 2100 O O . THR C 1 115 ? 23.783 26.255 95.657 1.00 30.68 176 THR B O 1
ATOM 2104 N N . TYR C 1 116 ? 24.841 24.744 96.945 1.00 22.29 177 TYR B N 1
ATOM 2105 C CA . TYR C 1 116 ? 25.673 25.735 97.621 1.00 22.24 177 TYR B CA 1
ATOM 2106 C C . TYR C 1 116 ? 27.081 25.812 97.055 1.00 20.72 177 TYR B C 1
ATOM 2107 O O . TYR C 1 116 ? 27.522 24.902 96.362 1.00 17.87 177 TYR B O 1
ATOM 2116 N N . GLY C 1 117 ? 27.770 26.907 97.367 1.00 19.87 178 GLY B N 1
ATOM 2117 C CA . GLY C 1 117 ? 29.200 27.028 97.121 1.00 22.34 178 GLY B CA 1
ATOM 2118 C C . GLY C 1 117 ? 29.557 27.075 95.649 1.00 20.87 178 GLY B C 1
ATOM 2119 O O . GLY C 1 117 ? 29.153 27.987 94.931 1.00 22.44 178 GLY B O 1
ATOM 2120 N N . GLU C 1 118 ? 30.351 26.097 95.219 1.00 18.24 179 GLU B N 1
ATOM 2121 C CA . GLU C 1 118 ? 30.679 25.892 93.813 1.00 17.77 179 GLU B CA 1
ATOM 2122 C C . GLU C 1 118 ? 30.021 24.584 93.374 1.00 18.11 179 GLU B C 1
ATOM 2123 O O . GLU C 1 118 ? 30.662 23.536 93.342 1.00 16.99 179 GLU B O 1
ATOM 2129 N N . PRO C 1 119 ? 28.717 24.637 93.065 1.00 18.62 180 PRO B N 1
ATOM 2130 C CA . PRO C 1 119 ? 27.897 23.427 92.948 1.00 17.81 180 PRO B CA 1
ATOM 2131 C C . PRO C 1 119 ? 28.457 22.350 92.032 1.00 16.53 180 PRO B C 1
ATOM 2132 O O . PRO C 1 119 ? 28.940 22.628 90.925 1.00 14.75 180 PRO B O 1
ATOM 2136 N N . LEU C 1 120 ? 28.388 21.113 92.506 1.00 15.44 181 LEU B N 1
ATOM 2137 C CA . LEU C 1 120 ? 28.664 19.959 91.667 1.00 17.46 181 LEU B CA 1
ATOM 2138 C C . LEU C 1 120 ? 27.667 19.894 90.514 1.00 15.97 181 LEU B C 1
ATOM 2139 O O . LEU C 1 120 ? 26.498 20.241 90.680 1.00 19.29 181 LEU B O 1
ATOM 2144 N N . THR C 1 121 ? 28.144 19.474 89.346 1.00 17.20 182 THR B N 1
ATOM 2145 C CA . THR C 1 121 ? 27.276 19.080 88.242 1.00 20.03 182 THR B CA 1
ATOM 2146 C C . THR C 1 121 ? 26.640 17.734 88.568 1.00 19.30 182 THR B C 1
ATOM 2147 O O . THR C 1 121 ? 27.090 17.042 89.481 1.00 16.88 182 THR B O 1
ATOM 2151 N N . THR C 1 122 ? 25.615 17.339 87.822 1.00 21.84 183 THR B N 1
ATOM 2152 C CA . THR C 1 122 ? 24.981 16.047 88.077 1.00 20.75 183 THR B CA 1
ATOM 2153 C C . THR C 1 122 ? 25.966 14.932 87.745 1.00 19.93 183 THR B C 1
ATOM 2154 O O . THR C 1 122 ? 25.967 13.891 88.388 1.00 22.15 183 THR B O 1
ATOM 2158 N N . GLU C 1 123 ? 26.821 15.175 86.752 1.00 21.02 184 GLU B N 1
ATOM 2159 C CA . GLU C 1 123 ? 27.865 14.239 86.369 1.00 17.79 184 GLU B CA 1
ATOM 2160 C C . GLU C 1 123 ? 28.825 13.997 87.538 1.00 21.21 184 GLU B C 1
ATOM 2161 O O . GLU C 1 123 ? 29.186 12.860 87.858 1.00 18.30 184 GLU B O 1
ATOM 2167 N N . GLU C 1 124 ? 29.242 15.086 88.169 1.00 20.16 185 GLU B N 1
ATOM 2168 C CA . GLU C 1 124 ? 30.126 15.009 89.323 1.00 19.76 185 GLU B CA 1
ATOM 2169 C C . GLU C 1 124 ? 29.468 14.313 90.494 1.00 18.42 185 GLU B C 1
ATOM 2170 O O . GLU C 1 124 ? 30.058 13.422 91.109 1.00 20.57 185 GLU B O 1
ATOM 2176 N N . PHE C 1 125 ? 28.250 14.722 90.821 1.00 19.71 186 PHE B N 1
ATOM 2177 C CA . PHE C 1 125 ? 27.568 14.122 91.954 1.00 21.71 186 PHE B CA 1
ATOM 2178 C C . PHE C 1 125 ? 27.341 12.629 91.743 1.00 22.72 186 PHE B C 1
ATOM 2179 O O . PHE C 1 125 ? 27.502 11.834 92.669 1.00 21.50 186 PHE B O 1
ATOM 2187 N N . ASN C 1 126 ? 26.978 12.244 90.527 1.00 21.58 187 ASN B N 1
ATOM 2188 C CA . ASN C 1 126 ? 26.690 10.843 90.247 1.00 24.71 187 ASN B CA 1
ATOM 2189 C C . ASN C 1 126 ? 27.925 9.981 90.434 1.00 28.75 187 ASN B C 1
ATOM 2190 O O . ASN C 1 126 ? 27.853 8.923 91.060 1.00 26.41 187 ASN B O 1
ATOM 2195 N N . ALA C 1 127 ? 29.056 10.446 89.906 1.00 25.77 188 ALA B N 1
ATOM 2196 C CA . ALA C 1 127 ? 30.327 9.765 90.090 1.00 26.48 188 ALA B CA 1
ATOM 2197 C C . ALA C 1 127 ? 30.679 9.670 91.576 1.00 26.44 188 ALA B C 1
ATOM 2198 O O . ALA C 1 127 ? 31.046 8.605 92.064 1.00 30.03 188 ALA B O 1
ATOM 2200 N N . LEU C 1 128 ? 30.556 10.787 92.287 1.00 23.68 189 LEU B N 1
ATOM 2201 C CA . LEU C 1 128 ? 30.849 10.836 93.715 1.00 22.45 189 LEU B CA 1
ATOM 2202 C C . LEU C 1 128 ? 30.016 9.819 94.490 1.00 29.26 189 LEU B C 1
ATOM 2203 O O . LEU C 1 128 ? 30.535 9.075 95.325 1.00 27.29 189 LEU B O 1
ATOM 2208 N N . ALA C 1 129 ? 28.718 9.796 94.216 1.00 24.85 190 ALA B N 1
ATOM 2209 C CA . ALA C 1 129 ? 27.808 8.912 94.934 1.00 26.73 190 ALA B CA 1
ATOM 2210 C C . ALA C 1 129 ? 28.121 7.439 94.662 1.00 29.93 190 ALA B C 1
ATOM 2211 O O . ALA C 1 129 ? 28.107 6.617 95.577 1.00 33.34 190 ALA B O 1
ATOM 2213 N N . ALA C 1 130 ? 28.407 7.108 93.407 1.00 30.50 191 ALA B N 1
ATOM 2214 C CA . ALA C 1 130 ? 28.692 5.727 93.037 1.00 31.32 191 ALA B CA 1
ATOM 2215 C C . ALA C 1 130 ? 29.928 5.202 93.764 1.00 37.77 191 ALA B C 1
ATOM 2216 O O . ALA C 1 130 ? 29.971 4.043 94.181 1.00 35.31 191 ALA B O 1
ATOM 2218 N N . GLU C 1 131 ? 30.926 6.064 93.921 1.00 37.56 192 GLU B N 1
ATOM 2219 C CA . GLU C 1 131 ? 32.220 5.643 94.446 1.00 36.69 192 GLU B CA 1
ATOM 2220 C C . GLU C 1 131 ? 32.339 5.768 95.962 1.00 40.08 192 GLU B C 1
ATOM 2221 O O . GLU C 1 131 ? 33.120 5.037 96.573 1.00 41.77 192 GLU B O 1
ATOM 2227 N N . TYR C 1 132 ? 31.580 6.681 96.567 1.00 33.98 193 TYR B N 1
ATOM 2228 C CA . TYR C 1 132 ? 31.746 6.980 97.992 1.00 34.64 193 TYR B CA 1
ATOM 2229 C C . TYR C 1 132 ? 30.478 6.849 98.838 1.00 38.32 193 TYR B C 1
ATOM 2230 O O . TYR C 1 132 ? 30.549 6.974 100.058 1.00 38.84 193 TYR B O 1
ATOM 2239 N N . PHE C 1 133 ? 29.328 6.616 98.212 1.00 34.96 194 PHE B N 1
ATOM 2240 C CA . PHE C 1 133 ? 28.096 6.378 98.971 1.00 35.28 194 PHE B CA 1
ATOM 2241 C C . PHE C 1 133 ? 27.683 4.921 98.834 1.00 41.48 194 PHE B C 1
ATOM 2242 O O . PHE C 1 133 ? 27.586 4.391 97.725 1.00 45.89 194 PHE B O 1
ATOM 2250 N N . THR C 1 134 ? 27.447 4.282 99.975 1.00 44.22 195 THR B N 1
ATOM 2251 C CA . THR C 1 134 ? 27.093 2.868 100.022 1.00 44.76 195 THR B CA 1
ATOM 2252 C C . THR C 1 134 ? 25.583 2.668 100.187 1.00 44.82 195 THR B C 1
ATOM 2253 O O . THR C 1 134 ? 25.033 1.651 99.760 1.00 40.06 195 THR B O 1
ATOM 2257 N N . SER C 1 135 ? 24.918 3.639 100.808 1.00 41.13 196 SER B N 1
ATOM 2258 C CA . SER C 1 135 ? 23.480 3.547 101.056 1.00 41.81 196 SER B CA 1
ATOM 2259 C C . SER C 1 135 ? 22.848 4.926 101.186 1.00 48.08 196 SER B C 1
ATOM 2260 O O . SER C 1 135 ? 23.512 5.945 100.993 1.00 52.32 196 SER B O 1
ATOM 2263 N N . ASP C 1 136 ? 21.562 4.955 101.525 1.00 47.71 197 ASP B N 1
ATOM 2264 C CA . ASP C 1 136 ? 20.834 6.213 101.625 1.00 46.32 197 ASP B CA 1
ATOM 2265 C C . ASP C 1 136 ? 21.282 7.025 102.830 1.00 41.93 197 ASP B C 1
ATOM 2266 O O . ASP C 1 136 ? 21.140 8.240 102.828 1.00 43.81 197 ASP B O 1
ATOM 2271 N N . GLN C 1 137 ? 21.810 6.358 103.855 1.00 42.58 198 GLN B N 1
ATOM 2272 C CA . GLN C 1 137 ? 22.309 7.045 105.041 1.00 42.82 198 GLN B CA 1
ATOM 2273 C C . GLN C 1 137 ? 23.809 7.261 104.903 1.00 42.92 198 GLN B C 1
ATOM 2274 O O . GLN C 1 137 ? 24.578 6.304 104.808 1.00 45.28 198 GLN B O 1
ATOM 2280 N N . ILE C 1 138 ? 24.218 8.525 104.882 1.00 39.97 199 ILE B N 1
ATOM 2281 C CA . ILE C 1 138 ? 25.617 8.871 104.669 1.00 37.53 199 ILE B CA 1
ATOM 2282 C C . ILE C 1 138 ? 26.210 9.417 105.956 1.00 34.18 199 ILE B C 1
ATOM 2283 O O . ILE C 1 138 ? 25.766 10.437 106.486 1.00 32.50 199 ILE B O 1
ATOM 2288 N N . ASP C 1 139 ? 27.212 8.710 106.462 1.00 40.51 200 ASP B N 1
ATOM 2289 C CA . ASP C 1 139 ? 27.992 9.186 107.590 1.00 38.51 200 ASP B CA 1
ATOM 2290 C C . ASP C 1 139 ? 28.952 10.247 107.073 1.00 31.11 200 ASP B C 1
ATOM 2291 O O . ASP C 1 139 ? 29.935 9.914 106.415 1.00 30.17 200 ASP B O 1
ATOM 2296 N N . TYR C 1 140 ? 28.670 11.517 107.357 1.00 28.79 201 TYR B N 1
ATOM 2297 C CA . TYR C 1 140 ? 29.426 12.591 106.719 1.00 32.09 201 TYR B CA 1
ATOM 2298 C C . TYR C 1 140 ? 30.789 12.798 107.365 1.00 32.65 201 TYR B C 1
ATOM 2299 O O . TYR C 1 140 ? 31.707 13.275 106.713 1.00 22.54 201 TYR B O 1
ATOM 2308 N N . ARG C 1 141 ? 30.936 12.429 108.633 1.00 33.92 202 ARG B N 1
ATOM 2309 C CA . ARG C 1 141 ? 32.252 12.467 109.264 1.00 35.06 202 ARG B CA 1
ATOM 2310 C C . ARG C 1 141 ? 33.209 11.519 108.553 1.00 34.67 202 ARG B C 1
ATOM 2311 O O . ARG C 1 141 ? 34.359 11.869 108.271 1.00 34.49 202 ARG B O 1
ATOM 2319 N N . GLN C 1 142 ? 32.727 10.320 108.253 1.00 34.31 203 GLN B N 1
ATOM 2320 C CA . GLN C 1 142 ? 33.525 9.334 107.535 1.00 35.84 203 GLN B CA 1
ATOM 2321 C C . GLN C 1 142 ? 33.746 9.776 106.090 1.00 36.70 203 GLN B C 1
ATOM 2322 O O . GLN C 1 142 ? 34.796 9.517 105.493 1.00 31.70 203 GLN B O 1
ATOM 2328 N N . PHE C 1 143 ? 32.743 10.444 105.533 1.00 32.15 204 PHE B N 1
ATOM 2329 C CA . PHE C 1 143 ? 32.839 10.994 104.183 1.00 33.66 204 PHE B CA 1
ATOM 2330 C C . PHE C 1 143 ? 33.920 12.067 104.098 1.00 29.43 204 PHE B C 1
ATOM 2331 O O . PHE C 1 143 ? 34.807 12.006 103.239 1.00 27.20 204 PHE B O 1
ATOM 2339 N N . CYS C 1 144 ? 33.840 13.053 104.986 1.00 26.33 205 CYS B N 1
ATOM 2340 C CA . CYS C 1 144 ? 34.787 14.164 104.971 1.00 29.78 205 CYS B CA 1
ATOM 2341 C C . CYS C 1 144 ? 36.226 13.700 105.165 1.00 29.70 205 CYS B C 1
ATOM 2342 O O . CYS C 1 144 ? 37.134 14.229 104.535 1.00 28.77 205 CYS B O 1
ATOM 2345 N N . LYS C 1 145 ? 36.445 12.726 106.041 1.00 29.26 206 LYS B N 1
ATOM 2346 C CA . LYS C 1 145 ? 37.806 12.269 106.281 1.00 33.97 206 LYS B CA 1
ATOM 2347 C C . LYS C 1 145 ? 38.323 11.553 105.035 1.00 31.84 206 LYS B C 1
ATOM 2348 O O . LYS C 1 145 ? 39.492 11.682 104.687 1.00 31.59 206 LYS B O 1
ATOM 2354 N N . ALA C 1 146 ? 37.448 10.830 104.343 1.00 30.51 207 ALA B N 1
ATOM 2355 C CA . ALA C 1 146 ? 37.814 10.225 103.066 1.00 30.57 207 ALA B CA 1
ATOM 2356 C C . ALA C 1 146 ? 38.135 11.301 102.027 1.00 32.16 207 ALA B C 1
ATOM 2357 O O . ALA C 1 146 ? 39.016 11.116 101.188 1.00 28.55 207 ALA B O 1
ATOM 2359 N N . MET C 1 147 ? 37.431 12.429 102.091 1.00 27.93 208 MET B N 1
ATOM 2360 C CA . MET C 1 147 ? 37.655 13.514 101.137 1.00 29.08 208 MET B CA 1
ATOM 2361 C C . MET C 1 147 ? 38.957 14.262 101.413 1.00 26.24 208 MET B C 1
ATOM 2362 O O . MET C 1 147 ? 39.651 14.651 100.479 1.00 25.50 208 MET B O 1
ATOM 2367 N N . LEU C 1 148 ? 39.291 14.468 102.684 1.00 27.34 209 LEU B N 1
ATOM 2368 C CA . LEU C 1 148 ? 40.515 15.206 103.022 1.00 31.86 209 LEU B CA 1
ATOM 2369 C C . LEU C 1 148 ? 41.816 14.437 102.810 1.00 33.85 209 LEU B C 1
ATOM 2370 O O . LEU C 1 148 ? 42.852 15.055 102.572 1.00 34.72 209 LEU B O 1
ATOM 2375 N N . GLU C 1 149 ? 41.789 13.110 102.904 1.00 34.69 210 GLU B N 1
ATOM 2376 C CA . GLU C 1 149 ? 43.043 12.359 102.906 1.00 43.14 210 GLU B CA 1
ATOM 2377 C C . GLU C 1 149 ? 43.688 12.269 101.524 1.00 49.68 210 GLU B C 1
ATOM 2378 O O . GLU C 1 149 ? 43.077 12.597 100.503 1.00 43.62 210 GLU B O 1
ATOM 2384 N N . ALA C 1 150 ? 44.943 11.826 101.521 1.00 57.84 211 ALA B N 1
ATOM 2385 C CA . ALA C 1 150 ? 45.751 11.733 100.312 1.00 48.53 211 ALA B CA 1
ATOM 2386 C C . ALA C 1 150 ? 45.137 10.784 99.291 1.00 42.73 211 ALA B C 1
ATOM 2387 O O . ALA C 1 150 ? 45.473 10.827 98.108 1.00 50.10 211 ALA B O 1
ATOM 2389 N N . THR D 2 6 ? 29.366 28.623 104.021 1.00 35.55 803 THR D N 1
ATOM 2390 C CA . THR D 2 6 ? 29.532 28.324 102.600 1.00 34.70 803 THR D CA 1
ATOM 2391 C C . THR D 2 6 ? 30.983 28.008 102.246 1.00 27.76 803 THR D C 1
ATOM 2392 O O . THR D 2 6 ? 31.228 27.091 101.472 1.00 28.51 803 THR D O 1
ATOM 2396 N N . PRO D 2 7 ? 31.949 28.769 102.798 1.00 27.18 804 PRO D N 1
ATOM 2397 C CA . PRO D 2 7 ? 33.348 28.506 102.437 1.00 27.03 804 PRO D CA 1
ATOM 2398 C C . PRO D 2 7 ? 33.788 27.057 102.630 1.00 27.12 804 PRO D C 1
ATOM 2399 O O . PRO D 2 7 ? 34.573 26.554 101.829 1.00 22.82 804 PRO D O 1
ATOM 2403 N N . PHE D 2 8 ? 33.284 26.387 103.660 1.00 26.37 805 PHE D N 1
ATOM 2404 C CA . PHE D 2 8 ? 33.726 25.028 103.948 1.00 25.35 805 PHE D CA 1
ATOM 2405 C C . PHE D 2 8 ? 33.005 24.001 103.082 1.00 20.25 805 PHE D C 1
ATOM 2406 O O . PHE D 2 8 ? 33.509 22.899 102.871 1.00 19.67 805 PHE D O 1
ATOM 2414 N N . ILE D 2 9 ? 31.832 24.355 102.572 1.00 21.20 806 ILE D N 1
ATOM 2415 C CA . ILE D 2 9 ? 31.201 23.533 101.548 1.00 18.69 806 ILE D CA 1
ATOM 2416 C C . ILE D 2 9 ? 32.043 23.611 100.280 1.00 14.98 806 ILE D C 1
ATOM 2417 O O . ILE D 2 9 ? 32.247 22.605 99.610 1.00 16.63 806 ILE D O 1
ATOM 2422 N N . ILE D 2 10 ? 32.532 24.805 99.963 1.00 19.94 807 ILE D N 1
ATOM 2423 C CA . ILE D 2 10 ? 33.420 24.982 98.810 1.00 17.34 807 ILE D CA 1
ATOM 2424 C C . ILE D 2 10 ? 34.704 24.168 98.985 1.00 19.46 807 ILE D C 1
ATOM 2425 O O . ILE D 2 10 ? 35.194 23.557 98.034 1.00 20.32 807 ILE D O 1
ATOM 2430 N N . ARG D 2 11 ? 35.257 24.150 100.192 1.00 17.35 808 ARG D N 1
ATOM 2431 C CA . ARG D 2 11 ? 36.443 23.344 100.432 1.00 17.38 808 ARG D CA 1
ATOM 2432 C C . ARG D 2 11 ? 36.102 21.865 100.251 1.00 16.99 808 ARG D C 1
ATOM 2433 O O . ARG D 2 11 ? 36.881 21.107 99.691 1.00 12.67 808 ARG D O 1
ATOM 2441 N N . ALA D 2 12 ? 34.917 21.455 100.692 1.00 17.71 809 ALA D N 1
ATOM 2442 C CA . ALA D 2 12 ? 34.492 20.069 100.510 1.00 16.25 809 ALA D CA 1
ATOM 2443 C C . ALA D 2 12 ? 34.363 19.728 99.025 1.00 14.22 809 ALA D C 1
ATOM 2444 O O . ALA D 2 12 ? 34.783 18.661 98.573 1.00 15.27 809 ALA D O 1
ATOM 2446 N N . GLN D 2 13 ? 33.770 20.643 98.273 1.00 16.02 810 GLN D N 1
ATOM 2447 C CA . GLN D 2 13 ? 33.579 20.449 96.850 1.00 15.96 810 GLN D CA 1
ATOM 2448 C C . GLN D 2 13 ? 34.928 20.378 96.138 1.00 15.09 810 GLN D C 1
ATOM 2449 O O . GLN D 2 13 ? 35.100 19.619 95.189 1.00 18.94 810 GLN D O 1
ATOM 2455 N N . ALA D 2 14 ? 35.885 21.162 96.611 1.00 18.57 811 ALA D N 1
ATOM 2456 C CA . ALA D 2 14 ? 37.225 21.155 96.021 1.00 15.42 811 ALA D CA 1
ATOM 2457 C C . ALA D 2 14 ? 37.932 19.825 96.280 1.00 15.59 811 ALA D C 1
ATOM 2458 O O . ALA D 2 14 ? 38.597 19.277 95.398 1.00 15.57 811 ALA D O 1
ATOM 2460 N N . HIS D 2 15 ? 37.796 19.295 97.490 1.00 16.95 812 HIS D N 1
ATOM 2461 C CA . HIS D 2 15 ? 38.395 18.000 97.800 1.00 16.04 812 HIS D CA 1
ATOM 2462 C C . HIS D 2 15 ? 37.676 16.852 97.083 1.00 17.01 812 HIS D C 1
ATOM 2463 O O . HIS D 2 15 ? 38.317 15.906 96.624 1.00 16.95 812 HIS D O 1
ATOM 2470 N N . ILE D 2 16 ? 36.354 16.929 96.976 1.00 15.85 813 ILE D N 1
ATOM 2471 C CA . ILE D 2 16 ? 35.615 16.002 96.116 1.00 17.53 813 ILE D CA 1
ATOM 2472 C C . ILE D 2 16 ? 36.222 15.981 94.710 1.00 15.74 813 ILE D C 1
ATOM 2473 O O . ILE D 2 16 ? 36.516 14.922 94.143 1.00 17.59 813 ILE D O 1
ATOM 2478 N N . ARG D 2 17 ? 36.442 17.162 94.157 1.00 15.52 814 ARG D N 1
ATOM 2479 C CA . ARG D 2 17 ? 36.954 17.262 92.803 1.00 14.02 814 ARG D CA 1
ATOM 2480 C C . ARG D 2 17 ? 38.387 16.731 92.704 1.00 15.44 814 ARG D C 1
ATOM 2481 O O . ARG D 2 17 ? 38.761 16.150 91.690 1.00 16.19 814 ARG D O 1
ATOM 2489 N N . ARG D 2 18 ? 39.174 16.879 93.765 1.00 16.48 815 ARG D N 1
ATOM 2490 C CA . ARG D 2 18 ? 40.512 16.279 93.783 1.00 16.01 815 ARG D CA 1
ATOM 2491 C C . ARG D 2 18 ? 40.400 14.765 93.615 1.00 15.99 815 ARG D C 1
ATOM 2492 O O . ARG D 2 18 ? 41.159 14.155 92.886 1.00 17.35 815 ARG D O 1
ATOM 2500 N N . HIS D 2 19 ? 39.434 14.160 94.294 1.00 18.86 816 HIS D N 1
ATOM 2501 C CA . HIS D 2 19 ? 39.304 12.707 94.273 1.00 20.10 816 HIS D CA 1
ATOM 2502 C C . HIS D 2 19 ? 38.640 12.173 93.010 1.00 22.50 816 HIS D C 1
ATOM 2503 O O . HIS D 2 19 ? 38.744 10.982 92.714 1.00 24.92 816 HIS D O 1
ATOM 2510 N N . LEU D 2 20 ? 37.972 13.048 92.263 1.00 22.76 817 LEU D N 1
ATOM 2511 C CA . LEU D 2 20 ? 37.347 12.663 91.006 1.00 21.48 817 LEU D CA 1
ATOM 2512 C C . LEU D 2 20 ? 38.236 12.985 89.812 1.00 20.73 817 LEU D C 1
ATOM 2513 O O . LEU D 2 20 ? 37.799 12.890 88.673 1.00 19.38 817 LEU D O 1
ATOM 2518 N N . VAL D 2 21 ? 39.487 13.356 90.069 1.00 20.91 818 VAL D N 1
ATOM 2519 C CA . VAL D 2 21 ? 40.326 13.909 89.013 1.00 18.48 818 VAL D CA 1
ATOM 2520 C C . VAL D 2 21 ? 40.538 12.909 87.866 1.00 22.28 818 VAL D C 1
ATOM 2521 O O . VAL D 2 21 ? 40.634 13.306 86.706 1.00 26.00 818 VAL D O 1
ATOM 2525 N N . ASP D 2 22 ? 40.585 11.619 88.181 1.00 21.71 819 ASP D N 1
ATOM 2526 C CA . ASP D 2 22 ? 40.787 10.597 87.151 1.00 29.78 819 ASP D CA 1
ATOM 2527 C C . ASP D 2 22 ? 39.482 10.151 86.468 1.00 32.99 819 ASP D C 1
ATOM 2528 O O . ASP D 2 22 ? 39.507 9.328 85.549 1.00 28.49 819 ASP D O 1
ATOM 2533 N N . ASN D 2 23 ? 38.352 10.704 86.901 1.00 28.93 820 ASN D N 1
ATOM 2534 C CA . ASN D 2 23 ? 37.049 10.300 86.372 1.00 26.03 820 ASN D CA 1
ATOM 2535 C C . ASN D 2 23 ? 36.603 11.035 85.097 1.00 32.84 820 ASN D C 1
ATOM 2536 O O . ASN D 2 23 ? 35.628 10.623 84.470 1.00 35.97 820 ASN D O 1
ATOM 2541 N N . ASN D 2 24 ? 37.318 12.095 84.711 1.00 28.07 821 ASN D N 1
ATOM 2542 C CA . ASN D 2 24 ? 36.873 13.027 83.662 1.00 36.12 821 ASN D CA 1
ATOM 2543 C C . ASN D 2 24 ? 35.397 13.372 83.798 1.00 34.32 821 ASN D C 1
ATOM 2544 O O . ASN D 2 24 ? 34.587 13.051 82.924 1.00 34.91 821 ASN D O 1
ATOM 2549 N N . VAL D 2 25 ? 35.052 14.026 84.900 1.00 26.67 822 VAL D N 1
ATOM 2550 C CA . VAL D 2 25 ? 33.684 14.465 85.118 1.00 23.95 822 VAL D CA 1
ATOM 2551 C C . VAL D 2 25 ? 33.622 15.954 85.441 1.00 23.56 822 VAL D C 1
ATOM 2552 O O . VAL D 2 25 ? 32.577 16.570 85.298 1.00 24.99 822 VAL D O 1
ATOM 2556 N N . SER D 2 26 ? 34.731 16.536 85.888 1.00 20.13 823 SER D N 1
ATOM 2557 C CA . SER D 2 26 ? 34.684 17.911 86.376 1.00 19.70 823 SER D CA 1
ATOM 2558 C C . SER D 2 26 ? 34.796 18.917 85.241 1.00 20.32 823 SER D C 1
ATOM 2559 O O . SER D 2 26 ? 35.657 18.775 84.372 1.00 18.34 823 SER D O 1
ATOM 2562 N N . PRO D 2 27 ? 33.944 19.955 85.261 1.00 17.03 824 PRO D N 1
ATOM 2563 C CA . PRO D 2 27 ? 33.976 20.990 84.227 1.00 20.96 824 PRO D CA 1
ATOM 2564 C C . PRO D 2 27 ? 35.121 21.976 84.434 1.00 21.21 824 PRO D C 1
ATOM 2565 O O . PRO D 2 27 ? 35.759 21.988 85.498 1.00 17.31 824 PRO D O 1
ATOM 2569 N N . ALA D 2 28 ? 35.389 22.792 83.421 1.00 18.06 825 ALA D N 1
ATOM 2570 C CA . ALA D 2 28 ? 36.455 23.777 83.512 1.00 21.51 825 ALA D CA 1
ATOM 2571 C C . ALA D 2 28 ? 35.963 25.004 84.251 1.00 19.21 825 ALA D C 1
ATOM 2572 O O . ALA D 2 28 ? 36.756 25.769 84.791 1.00 18.39 825 ALA D O 1
ATOM 2574 N N . THR D 2 29 ? 34.646 25.186 84.267 1.00 21.41 826 THR D N 1
ATOM 2575 C CA . THR D 2 29 ? 34.041 26.363 84.876 1.00 21.72 826 THR D CA 1
ATOM 2576 C C . THR D 2 29 ? 32.771 25.981 85.618 1.00 22.70 826 THR D C 1
ATOM 2577 O O . THR D 2 29 ? 32.063 25.050 85.228 1.00 23.43 826 THR D O 1
ATOM 2581 N N . VAL D 2 30 ? 32.495 26.720 86.685 1.00 20.34 827 VAL D N 1
ATOM 2582 C CA . VAL D 2 30 ? 31.336 26.493 87.543 1.00 19.39 827 VAL D CA 1
ATOM 2583 C C . VAL D 2 30 ? 30.705 27.846 87.838 1.00 26.62 827 VAL D C 1
ATOM 2584 O O . VAL D 2 30 ? 31.417 28.802 88.154 1.00 24.83 827 VAL D O 1
ATOM 2588 N N . GLN D 2 31 ? 29.383 27.940 87.710 1.00 25.73 828 GLN D N 1
ATOM 2589 C CA . GLN D 2 31 ? 28.665 29.132 88.142 1.00 26.81 828 GLN D CA 1
ATOM 2590 C C . GLN D 2 31 ? 28.484 29.032 89.650 1.00 29.69 828 GLN D C 1
ATOM 2591 O O . GLN D 2 31 ? 27.778 28.138 90.114 1.00 26.30 828 GLN D O 1
ATOM 2597 N N . PRO D 2 32 ? 29.137 29.921 90.424 1.00 34.24 829 PRO D N 1
ATOM 2598 C CA . PRO D 2 32 ? 29.007 29.756 91.876 1.00 36.56 829 PRO D CA 1
ATOM 2599 C C . PRO D 2 32 ? 27.576 30.027 92.320 1.00 31.90 829 PRO D C 1
ATOM 2600 O O . PRO D 2 32 ? 26.876 30.783 91.647 1.00 30.36 829 PRO D O 1
ATOM 2604 N N . ALA D 2 33 ? 27.153 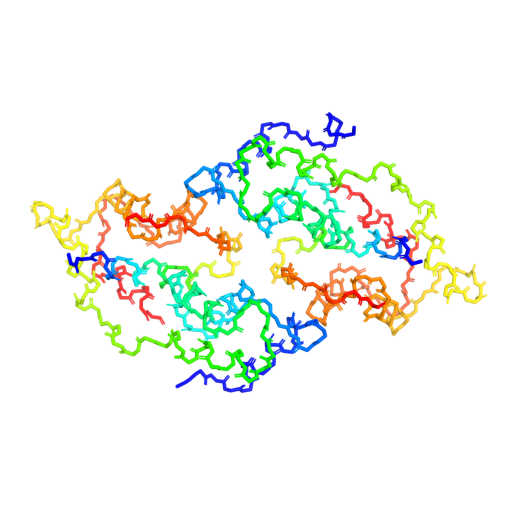29.411 93.420 1.00 33.20 830 ALA D N 1
ATOM 2605 C CA . ALA D 2 33 ? 25.766 29.513 93.868 1.00 31.12 830 ALA D CA 1
ATOM 2606 C C . ALA D 2 33 ? 25.398 30.950 94.210 1.00 40.56 830 ALA D C 1
ATOM 2607 O O . ALA D 2 33 ? 25.663 31.418 95.315 1.00 47.19 830 ALA D O 1
#

Foldseek 3Di:
DFDVVLLVVQQVVQDDPQKDFLVVLCVSLVVSPFDADVVLSVVLCVVPNGIDHSVSSVVSSVSGRPPVDDLVVQQVVLCVQVVVNPQFAFLVSVQCDQQPDDRHDDVVRSVVCCVPQNDGGGHNVSVSSVVVND/DCVVVVVVVVVVVCVVCVVVPDDDPDDDGD/DCVPQFDVVLLVVQQVVQDDPQKDFLVVLCVSLVVRPFHADVVLSVVLCVPPNTIDHSVSSSVSSVSGRPPVDDLVVQQVLLQVLVPVSPQKDFLVRVQCDQQPDDRHDDPVRSVVCCVVQPDHRIDRVSVVSVVVNDD/DVVVVVVVVVVCVVCVVVPPDDPDDDDD

Solvent-accessible surface area: 15710 Å² total; per-residue (Å²): 147,24,111,65,99,54,4,123,58,83,6,69,26,1,16,18,51,44,89,3,8,2,15,3,0,4,42,2,0,7,34,17,36,23,3,0,6,16,57,24,21,104,61,5,49,136,156,48,35,86,71,0,57,48,64,33,0,68,127,0,0,27,61,1,49,30,122,110,37,72,40,75,50,1,6,81,0,0,26,151,37,7,133,67,177,105,42,65,0,38,102,153,56,0,3,78,5,0,64,76,96,1,5,18,6,6,69,44,0,13,86,21,0,4,83,114,59,17,131,60,89,116,10,65,15,86,100,10,1,100,32,2,51,166,224,66,50,76,62,1,31,19,1,0,1,22,0,1,64,41,1,19,121,71,40,15,27,6,33,47,14,113,79,83,54,56,155,151,89,8,109,70,96,55,4,123,57,87,6,70,26,5,18,17,63,45,104,3,7,3,15,3,0,4,57,2,0,7,30,10,33,1,3,1,6,16,60,23,18,113,43,7,55,134,172,43,34,82,68,1,70,51,71,21,0,68,117,0,0,26,65,1,12,30,108,88,34,50,57,108,38,1,18,107,15,0,15,171,53,5,146,68,132,150,4,118,4,49,105,159,67,0,3,86,5,0,66,80,96,4,6,19,7,6,72,38,0,11,85,17,0,2,86,97,75,22,142,66,88,125,8,49,1,111,96,10,1,114,26,2,49,110,123,97,90,74,6,41,11,2,0,2,16,0,1,40,37,1,21,114,51,37,13,26,6,30,48,17,110,91,88

Secondary structure (DSSP, 8-state):
---HHHHHHHHHHH-BTTBEEHHHHHHHHHHTT----HHHHHHHHHHH-SEE-HHHHHHHHHHT--TT--HHHHHHHHHTT-TT--S-B-HHHHHHHHHHSSSPPPHHHHHHHHHHH--SSSB-HHHHHHHHH-/-HHHHS-HHHHHHHHHHH-BTTBEEHHHHHHHHHHTT----HHHHHHHHHHH-SEE-HHHHHHHHHHT--TT--HHHHHHHHHTT-SS-SSEEEHHHHHHHHHHSSSPPPHHHHHHHHHHH--SSEEEHHHHHHHHH--/--HHHHHHHHHHHHHHTGGGS---S-----/-HHHHHHHHHHHHHTGGGS---S-----